Protein AF-A0A554L6B7-F1 (afdb_monomer)

Foldseek 3Di:
DVVVQPPDFDDAQAKTWGWDDDVQGIFIKIKHFDFPPCQWPHDLVSLLCVLQVVDDTDTHAIATETQQQQWVAAPWQAPPQCRGPVNVVVVCVVPPVDDDDGHHGDALVRLLVVVQVVVVVCCVVVVDPPQAAHEYENPRHYAQQPHLCLLVNLLSLLQRPRHQEYEHEHLQFPDPNRSLVSLLNSLQSSCVNHVRHAYAYEHAPQALDQVVSCVRGVHDGHDHLLVVQVSLVSSCVRRVDAHEYEHEFFCPTHYDLVSCVVRHDLSRYAYEYEWAAEPVTHTHDSVVVSVVSVVCVVVVHIYGYDYAQFSPDPSRDHDHPCNVVVVVPDD

pLDDT: mean 77.39, std 20.54, range [26.48, 98.56]

Mean predicted aligned error: 9.06 Å

Secondary structure (DSSP, 8-state):
-GGGTTT--EEETTEEEEEEEETTEEEEEEEEEEE-GGGBS--HHHHHHHHTTSSPPPEEEEEEEEE-BTTSSBSS--TT-TTBHHHHHHHHHHHT------PPPPPHHHHHHHHHHHHHHHHHTTSS-TT--EEEEE-SBS-GGG-TTHHHHHHHHTTSTTEEEEEEEE--B--TT-HHHHHHHHHHHHHHH-TT-EEEEEEE---SSHHHHHHHHT-S-B--HHHHHHHHHHHHHHHS-PEEEEEEE-TT----HHHHHHH--TTTEEEEEEE---SSSPPPPHHHHHHHHHHHHHTT--EEE-PPPB-SSTT--B--TTHHHHTT---

Structure (mmCIF, N/CA/C/O backbone):
data_AF-A0A554L6B7-F1
#
_entry.id   AF-A0A554L6B7-F1
#
loop_
_atom_site.group_PDB
_atom_site.id
_atom_site.type_symbol
_atom_site.label_atom_id
_atom_site.label_alt_id
_atom_site.label_comp_id
_atom_site.label_asym_id
_atom_site.label_entity_id
_atom_site.label_seq_id
_atom_site.pdbx_PDB_ins_code
_atom_site.Cartn_x
_atom_site.Cartn_y
_atom_site.Cartn_z
_atom_site.occupancy
_atom_site.B_iso_or_equiv
_atom_site.auth_seq_id
_atom_site.auth_comp_id
_atom_site.auth_asym_id
_atom_site.auth_atom_id
_atom_site.pdbx_PDB_model_num
ATOM 1 N N . MET A 1 1 ? -6.308 31.408 19.347 1.00 31.95 1 MET A N 1
ATOM 2 C CA . MET A 1 1 ? -5.772 30.044 19.177 1.00 31.95 1 MET A CA 1
ATOM 3 C C . MET A 1 1 ? -6.618 29.171 18.252 1.00 31.95 1 MET A C 1
ATOM 5 O O . MET A 1 1 ? -6.003 28.508 17.443 1.00 31.95 1 MET A O 1
ATOM 9 N N . LEU A 1 2 ? -7.965 29.209 18.257 1.00 26.48 2 LEU A N 1
ATOM 10 C CA . LEU A 1 2 ? -8.758 28.523 17.207 1.00 26.48 2 LEU A CA 1
ATOM 11 C C . LEU A 1 2 ? -8.676 29.192 15.814 1.00 26.48 2 LEU A C 1
ATOM 13 O O . LEU A 1 2 ? -8.584 28.500 14.813 1.00 26.48 2 LEU A O 1
ATOM 17 N N . LYS A 1 3 ? -8.595 30.528 15.744 1.00 28.97 3 LYS A N 1
ATOM 18 C CA . LYS A 1 3 ? -8.559 31.282 14.469 1.00 28.97 3 LYS A CA 1
ATOM 19 C C . LYS A 1 3 ? -7.276 31.156 13.631 1.00 28.97 3 LYS A C 1
ATOM 21 O O . LYS A 1 3 ? -7.251 31.613 12.498 1.00 28.97 3 LYS A O 1
ATOM 26 N N . GLU A 1 4 ? -6.203 30.579 14.172 1.00 31.88 4 GLU A N 1
ATOM 27 C CA . GLU A 1 4 ? -4.956 30.352 13.414 1.00 31.88 4 GLU A CA 1
ATOM 28 C C . GLU A 1 4 ? -4.891 28.945 12.797 1.00 31.88 4 GLU A C 1
ATOM 30 O O . GLU A 1 4 ? -4.085 28.720 11.901 1.00 31.88 4 GLU A O 1
ATOM 35 N N . ALA A 1 5 ? -5.772 28.024 13.211 1.00 33.31 5 ALA A N 1
ATOM 36 C CA . ALA A 1 5 ? -5.908 26.695 12.609 1.00 33.31 5 ALA A CA 1
ATOM 37 C C . ALA A 1 5 ? -6.879 26.673 11.408 1.00 33.31 5 ALA A C 1
ATOM 39 O O . ALA A 1 5 ? -6.827 25.757 10.597 1.00 33.31 5 ALA A O 1
ATOM 40 N N . GLU A 1 6 ? -7.728 27.696 11.255 1.00 33.12 6 GLU A N 1
ATOM 41 C CA . GLU A 1 6 ? -8.761 27.767 10.205 1.00 33.12 6 GLU A CA 1
ATOM 42 C C . GLU A 1 6 ? -8.213 28.046 8.785 1.00 33.12 6 GLU A C 1
ATOM 44 O O . GLU A 1 6 ? -8.934 27.865 7.811 1.00 33.12 6 GLU A O 1
ATOM 49 N N . ASN A 1 7 ? -6.949 28.458 8.620 1.00 34.84 7 ASN A N 1
ATOM 50 C CA . ASN A 1 7 ? -6.484 29.105 7.378 1.00 34.84 7 ASN A CA 1
ATOM 51 C C . ASN A 1 7 ? -5.593 28.274 6.434 1.00 34.84 7 ASN A C 1
ATOM 53 O O . ASN A 1 7 ? -4.907 28.851 5.591 1.00 34.84 7 ASN A O 1
ATOM 57 N N . LEU A 1 8 ? -5.597 26.941 6.498 1.00 39.56 8 LEU A N 1
ATOM 58 C CA . LEU A 1 8 ? -4.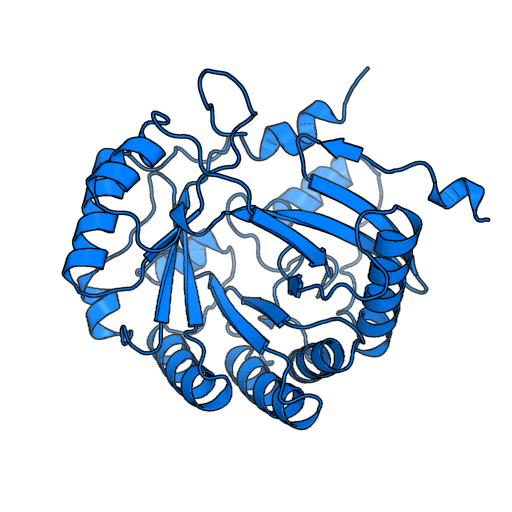876 26.134 5.497 1.00 39.56 8 LEU A CA 1
ATOM 59 C C . LEU A 1 8 ? -5.645 24.885 5.055 1.00 39.56 8 LEU A C 1
ATOM 61 O O . LEU A 1 8 ? -5.096 23.794 4.970 1.00 39.56 8 LEU A O 1
ATOM 65 N N . VAL A 1 9 ? -6.924 25.065 4.726 1.00 39.94 9 VAL A N 1
ATOM 66 C CA . VAL A 1 9 ? -7.673 24.099 3.913 1.00 39.94 9 VAL A CA 1
ATOM 67 C C . VAL A 1 9 ? -7.360 24.392 2.447 1.00 39.94 9 VAL A C 1
ATOM 69 O O . VAL A 1 9 ? -7.803 25.403 1.900 1.00 39.94 9 VAL A O 1
ATOM 72 N N . ARG A 1 10 ? -6.572 23.534 1.795 1.00 44.38 10 ARG A N 1
ATOM 73 C CA . ARG A 1 10 ? -6.397 23.577 0.337 1.00 44.38 10 ARG A CA 1
ATOM 74 C C . ARG A 1 10 ? -7.348 22.559 -0.278 1.00 44.38 10 ARG A C 1
ATOM 76 O O . ARG A 1 10 ? -7.116 21.362 -0.194 1.00 44.38 10 ARG A O 1
ATOM 83 N N . GLN A 1 11 ? -8.438 23.039 -0.871 1.00 39.59 11 GLN A N 1
ATOM 84 C CA . GLN A 1 11 ? -9.310 22.205 -1.697 1.00 39.59 11 GLN A CA 1
ATOM 85 C C . GLN A 1 11 ? -8.669 22.064 -3.080 1.00 39.59 11 GLN A C 1
ATOM 87 O O . GLN A 1 11 ? -8.762 22.975 -3.901 1.00 39.59 11 GLN A O 1
ATOM 92 N N . THR A 1 12 ? -8.010 20.941 -3.355 1.00 40.97 12 THR A N 1
ATOM 93 C CA . THR A 1 12 ? -7.553 20.610 -4.713 1.00 40.97 12 THR A CA 1
ATOM 94 C C . THR A 1 12 ? -8.383 19.451 -5.244 1.00 40.97 12 THR A C 1
ATOM 96 O O . THR A 1 12 ? -8.279 18.340 -4.750 1.00 40.97 12 THR A O 1
ATOM 99 N N . ASN A 1 13 ? -9.256 19.725 -6.221 1.00 41.94 13 ASN A N 1
ATOM 100 C CA . ASN A 1 13 ? -9.992 18.758 -7.057 1.00 41.94 13 ASN A CA 1
ATOM 101 C C . ASN A 1 13 ? -10.456 17.433 -6.395 1.00 41.94 13 ASN A C 1
ATOM 103 O O . ASN A 1 13 ? -10.463 16.359 -7.013 1.00 41.94 13 ASN A O 1
ATOM 107 N N . GLY A 1 14 ? -10.976 17.543 -5.171 1.00 48.53 14 GLY A N 1
ATOM 108 C CA . GLY A 1 14 ? -11.720 16.496 -4.472 1.00 48.53 14 GLY A CA 1
ATOM 109 C C . GLY A 1 14 ? -10.976 15.737 -3.381 1.00 48.53 14 GLY A C 1
ATOM 110 O O . GLY A 1 14 ? -11.577 14.812 -2.844 1.00 48.53 14 GLY A O 1
ATOM 111 N N . ASP A 1 15 ? -9.766 16.171 -3.029 1.00 53.06 15 ASP A N 1
ATOM 112 C CA . ASP A 1 15 ? -9.059 15.725 -1.831 1.00 53.06 15 ASP A CA 1
ATOM 113 C C . ASP A 1 15 ? -8.901 16.931 -0.884 1.00 53.06 15 ASP A C 1
ATOM 115 O O . ASP A 1 15 ? -8.540 18.035 -1.313 1.00 53.06 15 ASP A O 1
ATOM 119 N N . MET A 1 16 ? -9.275 16.771 0.391 1.00 48.56 16 MET A N 1
ATOM 120 C CA . MET A 1 16 ? -9.111 17.823 1.406 1.00 48.56 16 MET A CA 1
ATOM 121 C C . MET A 1 16 ? -7.876 17.538 2.243 1.00 48.56 16 MET A C 1
ATOM 123 O O . MET A 1 16 ? -7.896 16.628 3.070 1.00 48.56 16 MET A O 1
ATOM 127 N N . GLU A 1 17 ? -6.837 18.3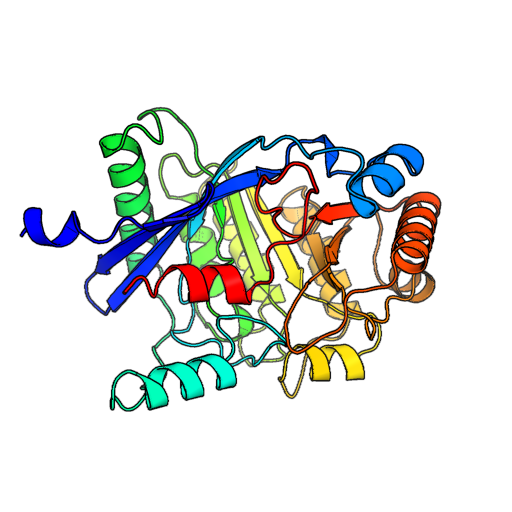51 2.071 1.00 50.94 17 GLU A N 1
ATOM 128 C CA . GLU A 1 17 ? -5.647 18.325 2.917 1.00 50.94 17 GLU A CA 1
ATOM 129 C C . GLU A 1 17 ? -5.820 19.266 4.121 1.00 50.94 17 GLU A C 1
ATOM 131 O O . GLU A 1 17 ? -6.171 20.440 3.971 1.00 50.94 17 GLU A O 1
ATOM 136 N N . MET A 1 18 ? -5.553 18.754 5.322 1.00 55.19 18 MET A N 1
ATOM 137 C CA . MET A 1 18 ? -5.582 19.493 6.582 1.00 55.19 18 MET A CA 1
ATOM 138 C C . MET A 1 18 ? -4.288 19.269 7.364 1.00 55.19 18 MET A C 1
ATOM 140 O O . MET A 1 18 ? -3.902 18.136 7.655 1.00 55.19 18 MET A O 1
ATOM 144 N N . LEU A 1 19 ? -3.631 20.361 7.756 1.00 52.78 19 LEU A N 1
ATOM 145 C CA . LEU A 1 19 ? -2.458 20.328 8.628 1.00 52.78 19 LEU A CA 1
ATOM 146 C C . LEU A 1 19 ? -2.873 20.588 10.077 1.00 52.78 19 LEU A C 1
ATOM 148 O O . LEU A 1 19 ? -3.452 21.631 10.371 1.00 52.78 19 LEU A O 1
ATOM 152 N N . PHE A 1 20 ? -2.527 19.687 10.996 1.00 59.09 20 PHE A N 1
ATOM 153 C CA . PHE A 1 20 ? -2.837 19.846 12.419 1.00 59.09 20 PHE A CA 1
ATOM 154 C C . PHE A 1 20 ? -1.558 19.919 13.271 1.00 59.09 20 PHE A C 1
ATOM 156 O O . PHE A 1 20 ? -0.668 19.065 13.151 1.00 59.09 20 PHE A O 1
ATOM 163 N N . PRO A 1 21 ? -1.429 20.943 14.135 1.00 51.41 21 PRO A N 1
ATOM 164 C CA . PRO A 1 21 ? -0.319 21.056 15.069 1.00 51.41 21 PRO A CA 1
ATOM 165 C C . PRO A 1 21 ? -0.567 20.182 16.307 1.00 51.41 21 PRO A C 1
ATOM 167 O O . PRO A 1 21 ? -1.574 20.333 16.994 1.00 51.41 21 PRO A O 1
ATOM 170 N N . LEU A 1 22 ? 0.380 19.301 16.635 1.00 57.50 22 LEU A N 1
ATOM 171 C CA . LEU A 1 22 ? 0.407 18.531 17.883 1.00 57.50 22 LEU A CA 1
ATOM 172 C C . LEU A 1 22 ? 1.716 18.777 18.639 1.00 57.50 22 LEU A C 1
ATOM 174 O O . LEU A 1 22 ? 2.698 19.294 18.099 1.00 57.50 22 LEU A O 1
ATOM 178 N N . ASN A 1 23 ? 1.762 18.354 19.905 1.00 52.47 23 ASN A N 1
ATOM 179 C CA . ASN A 1 23 ? 3.008 18.331 20.667 1.00 52.47 23 ASN A CA 1
ATOM 180 C C . ASN A 1 23 ? 4.047 17.467 19.934 1.00 52.47 23 ASN A C 1
ATOM 182 O O . ASN A 1 23 ? 3.914 16.249 19.876 1.00 52.47 23 ASN A O 1
ATOM 186 N N . GLY A 1 24 ? 5.088 18.103 19.391 1.00 55.75 24 GLY A N 1
ATOM 187 C CA . GLY A 1 24 ? 6.174 17.423 18.681 1.00 55.75 24 GLY A CA 1
ATOM 188 C C . GLY A 1 24 ? 6.169 17.561 17.156 1.00 55.75 24 GLY A C 1
ATOM 189 O O . GLY A 1 24 ? 7.143 17.123 16.547 1.00 55.75 24 GLY A O 1
ATOM 190 N N . GLY A 1 25 ? 5.163 18.194 16.538 1.00 57.50 25 GLY A N 1
ATOM 191 C CA . GLY A 1 25 ? 5.181 18.478 15.098 1.00 57.50 25 GLY A CA 1
ATOM 192 C C . GLY A 1 25 ? 3.831 18.866 14.494 1.00 57.50 25 GLY A C 1
ATOM 193 O O . GLY A 1 25 ? 2.799 18.835 15.159 1.00 57.50 25 GLY A O 1
ATOM 194 N N . THR A 1 26 ? 3.857 19.215 13.209 1.00 54.28 26 THR A N 1
ATOM 195 C CA . THR A 1 26 ? 2.661 19.376 12.372 1.00 54.28 26 THR A CA 1
ATOM 196 C C . THR A 1 26 ? 2.520 18.143 11.498 1.00 54.28 26 THR A C 1
ATOM 198 O O . THR A 1 26 ? 3.511 17.656 10.955 1.00 54.28 26 THR A O 1
ATOM 201 N N . PHE A 1 27 ? 1.299 17.652 11.356 1.00 57.19 27 PHE A N 1
ATOM 202 C CA . PHE A 1 27 ? 0.997 16.433 10.619 1.00 57.19 27 PHE A CA 1
ATOM 203 C C . PHE A 1 27 ? -0.100 16.706 9.587 1.00 57.19 27 PHE A C 1
ATOM 205 O O . PHE A 1 27 ? -0.895 17.628 9.762 1.00 57.19 27 PHE A O 1
ATOM 212 N N . GLN A 1 28 ? -0.128 15.900 8.527 1.00 55.66 28 GLN A N 1
ATOM 213 C CA . GLN A 1 28 ? -1.059 16.034 7.411 1.00 55.66 28 GLN A CA 1
ATOM 214 C C . GLN A 1 28 ? -2.138 14.950 7.491 1.00 55.66 28 GLN A C 1
ATOM 216 O O . GLN A 1 28 ? -1.835 13.756 7.558 1.00 55.66 28 GLN A O 1
ATOM 221 N N . ALA A 1 29 ? -3.399 15.367 7.484 1.00 60.56 29 ALA A N 1
ATOM 222 C CA . ALA A 1 29 ? -4.554 14.513 7.249 1.00 60.56 29 ALA A CA 1
ATOM 223 C C . ALA A 1 29 ? -5.102 14.840 5.864 1.00 60.56 29 ALA A C 1
ATOM 225 O O . ALA A 1 29 ? -5.126 16.001 5.463 1.00 60.56 29 ALA A O 1
ATOM 226 N N . GLU A 1 30 ? -5.532 13.819 5.141 1.00 62.19 30 GLU A N 1
ATOM 227 C CA . GLU A 1 30 ? -6.106 13.966 3.815 1.00 62.19 30 GLU A CA 1
ATOM 228 C C . GLU A 1 30 ? -7.399 13.162 3.746 1.00 62.19 30 GLU A C 1
ATOM 230 O O . GLU A 1 30 ? -7.458 12.007 4.162 1.00 62.19 30 GLU A O 1
ATOM 235 N N . TRP A 1 31 ? -8.461 13.771 3.240 1.00 65.44 31 TRP A N 1
ATOM 236 C CA . TRP A 1 31 ? -9.684 13.049 2.919 1.00 65.44 31 TRP A CA 1
ATOM 237 C C . TRP A 1 31 ? -9.700 12.799 1.428 1.00 65.44 31 TRP A C 1
ATOM 239 O O . TRP A 1 31 ? -9.845 13.749 0.664 1.00 65.44 31 TRP A O 1
ATOM 249 N N . GLU A 1 32 ? -9.586 11.535 1.034 1.00 63.19 32 GLU A N 1
ATOM 250 C CA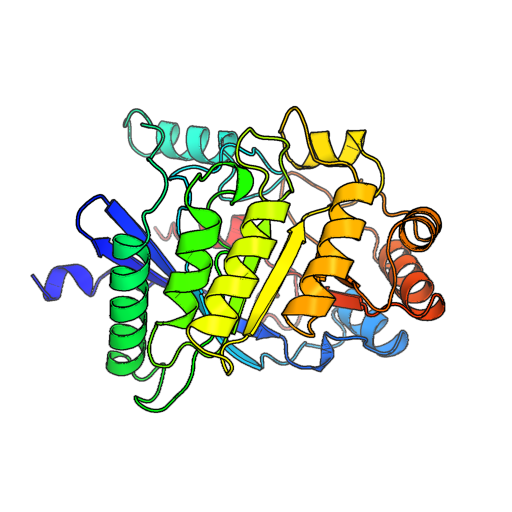 . GLU A 1 32 ? -9.680 11.139 -0.367 1.00 63.19 32 GLU A CA 1
ATOM 251 C C . GLU A 1 32 ? -10.988 10.393 -0.614 1.00 63.19 32 GLU A C 1
ATOM 253 O O . GLU A 1 32 ? -11.449 9.593 0.210 1.00 63.19 32 GLU A O 1
ATOM 258 N N . HIS A 1 33 ? -11.568 10.585 -1.794 1.00 65.62 33 HIS A N 1
ATOM 259 C CA . HIS A 1 33 ? -12.576 9.650 -2.270 1.00 65.62 33 HIS A CA 1
ATOM 260 C C . HIS A 1 33 ? -11.921 8.333 -2.667 1.00 65.62 33 HIS A C 1
ATOM 262 O O . HIS A 1 33 ? -10.999 8.283 -3.482 1.00 65.62 33 HIS A O 1
ATOM 268 N N . SER A 1 34 ? -12.465 7.229 -2.169 1.00 67.88 34 SER A N 1
ATOM 269 C CA . SER A 1 34 ? -12.097 5.927 -2.707 1.00 67.88 34 SER A CA 1
ATOM 270 C C . SER A 1 34 ? -12.589 5.762 -4.144 1.00 67.88 34 SER A C 1
ATOM 272 O O . SER A 1 34 ? -13.569 6.370 -4.566 1.00 67.88 34 SER A O 1
ATOM 274 N N . TYR A 1 35 ? -11.921 4.918 -4.922 1.00 72.44 35 TYR A N 1
ATOM 275 C CA . TYR A 1 35 ? -12.474 4.471 -6.196 1.00 72.44 35 TYR A CA 1
ATOM 276 C C . TYR A 1 35 ? -13.587 3.447 -5.924 1.00 72.44 35 TYR A C 1
ATOM 278 O O . TYR A 1 35 ? -13.403 2.552 -5.097 1.00 72.44 35 TYR A O 1
ATOM 286 N N . GLY A 1 36 ? -14.735 3.587 -6.592 1.00 73.50 36 GLY A N 1
ATOM 287 C CA . GLY A 1 36 ? -15.864 2.661 -6.463 1.00 73.50 36 GLY A CA 1
ATOM 288 C C . GLY A 1 36 ? -15.547 1.252 -6.980 1.00 73.50 36 GLY A C 1
ATOM 289 O O . GLY A 1 36 ? -14.477 1.002 -7.527 1.00 73.50 36 GLY A O 1
ATOM 290 N N . ASN A 1 37 ? -16.493 0.316 -6.852 1.00 79.25 37 ASN A N 1
ATOM 291 C CA . ASN A 1 37 ? -16.279 -1.107 -7.178 1.00 79.25 37 ASN A CA 1
ATOM 292 C C . ASN A 1 37 ? -15.799 -1.378 -8.616 1.00 79.25 37 ASN A C 1
ATOM 294 O O . ASN A 1 37 ? -15.189 -2.415 -8.863 1.00 79.25 37 ASN A O 1
ATOM 298 N N . ASP A 1 38 ? -16.014 -0.438 -9.537 1.00 81.12 38 ASP A N 1
ATOM 299 C CA . ASP A 1 38 ? -15.622 -0.537 -10.944 1.00 81.12 38 ASP A CA 1
ATOM 300 C C . ASP A 1 38 ? -14.101 -0.718 -11.149 1.00 81.12 38 ASP A C 1
ATOM 302 O O . ASP A 1 38 ? -13.673 -1.174 -12.208 1.00 81.12 38 ASP A O 1
ATOM 306 N N . VAL A 1 39 ? -13.267 -0.399 -10.148 1.00 83.50 39 VAL A N 1
ATOM 307 C CA . VAL A 1 39 ? -11.808 -0.605 -10.231 1.00 83.50 39 VAL A CA 1
ATOM 308 C C . VAL A 1 39 ? -11.337 -2.008 -9.874 1.00 83.50 39 VAL A C 1
ATOM 310 O O . VAL A 1 39 ? -10.192 -2.371 -10.161 1.00 83.50 39 VAL A O 1
ATOM 313 N N . PHE A 1 40 ? -12.182 -2.793 -9.213 1.00 88.94 40 PHE A N 1
ATOM 314 C CA . PHE A 1 40 ? -11.839 -4.133 -8.768 1.00 88.94 40 PHE A CA 1
ATOM 315 C C . PHE A 1 40 ? -12.259 -5.144 -9.831 1.00 88.94 40 PHE A C 1
ATOM 317 O O . PHE A 1 40 ? -13.446 -5.312 -10.092 1.00 88.94 40 PHE A O 1
ATOM 324 N N . ASN A 1 41 ? -11.294 -5.849 -10.425 1.00 89.62 41 ASN A N 1
ATOM 325 C CA . ASN A 1 41 ? -11.539 -6.862 -11.452 1.00 89.62 41 ASN A CA 1
ATOM 326 C C . ASN A 1 41 ? -12.491 -6.422 -12.595 1.00 89.62 41 ASN A C 1
ATOM 328 O O . ASN A 1 41 ? -13.374 -7.210 -12.959 1.00 89.62 41 ASN A O 1
ATOM 332 N N . PRO A 1 42 ? -12.347 -5.223 -13.201 1.00 87.75 42 PRO A N 1
ATOM 333 C CA . PRO A 1 42 ? -13.156 -4.865 -14.366 1.00 87.75 42 PRO A CA 1
ATOM 334 C C . PRO A 1 42 ? -13.034 -5.909 -15.490 1.00 87.75 42 PRO A C 1
ATOM 336 O O . PRO A 1 42 ? -12.017 -6.601 -15.617 1.00 87.75 42 PRO A O 1
ATOM 339 N N . SER A 1 43 ? -14.054 -6.034 -16.343 1.00 89.44 43 SER A N 1
ATOM 340 C CA . SER A 1 43 ? -13.908 -6.868 -17.544 1.00 89.44 43 SER A CA 1
ATOM 341 C C . SER A 1 43 ? -12.778 -6.315 -18.431 1.00 89.44 43 SER A C 1
ATOM 343 O O . SER A 1 43 ? -12.492 -5.116 -18.358 1.00 89.44 43 SER A O 1
ATOM 345 N N . PRO A 1 44 ? -12.109 -7.139 -19.257 1.00 88.44 44 PRO A N 1
ATOM 346 C CA . PRO A 1 44 ? -11.062 -6.655 -20.160 1.00 88.44 44 PRO A CA 1
ATOM 347 C C . PRO A 1 44 ? -11.515 -5.490 -21.053 1.00 88.44 44 PRO A C 1
ATOM 349 O O . PRO A 1 44 ? -10.740 -4.567 -21.301 1.00 88.44 44 PRO A O 1
ATOM 352 N N . GLU A 1 45 ? -12.777 -5.497 -21.484 1.00 88.38 45 GLU A N 1
ATOM 353 C CA . GLU A 1 45 ? -13.389 -4.427 -22.273 1.00 88.38 45 GLU A CA 1
ATOM 354 C C . GLU A 1 45 ? -13.490 -3.133 -21.457 1.00 88.38 45 GLU A C 1
ATOM 356 O O . GLU A 1 45 ? -12.941 -2.111 -21.867 1.00 88.38 45 GLU A O 1
ATOM 361 N N . HIS A 1 46 ? -14.090 -3.185 -20.260 1.00 87.81 46 HIS A N 1
ATOM 362 C CA . HIS A 1 46 ? -14.191 -2.019 -19.376 1.00 87.81 46 HIS A CA 1
ATOM 363 C C . HIS A 1 46 ? -12.815 -1.497 -18.941 1.00 87.81 46 HIS A C 1
ATOM 365 O O . HIS A 1 46 ? -12.597 -0.289 -18.873 1.00 87.81 46 HIS A O 1
ATOM 371 N N . PHE A 1 47 ? -11.861 -2.392 -18.682 1.00 88.25 47 PHE A N 1
ATOM 372 C CA . PHE A 1 47 ? -10.485 -2.019 -18.370 1.00 88.25 47 PHE A CA 1
ATOM 373 C C . PHE A 1 47 ? -9.825 -1.272 -19.533 1.00 88.25 47 PHE A C 1
ATOM 375 O O . PHE A 1 47 ? -9.189 -0.241 -19.319 1.00 88.25 47 PHE A O 1
ATOM 382 N N . SER A 1 48 ? -10.002 -1.760 -20.765 1.00 88.00 48 SER A N 1
ATOM 383 C CA . SER A 1 48 ? -9.512 -1.078 -21.965 1.00 88.00 48 SER A CA 1
ATOM 384 C C . SER A 1 48 ? -10.102 0.326 -22.087 1.00 88.00 48 SER A C 1
ATOM 386 O O . SER A 1 48 ? -9.377 1.275 -22.389 1.00 88.00 48 SER A O 1
ATOM 388 N N . ASP A 1 49 ? -11.390 0.488 -21.784 1.00 86.38 49 ASP A N 1
ATOM 389 C CA . ASP A 1 49 ? -12.036 1.797 -21.799 1.00 86.38 49 ASP A CA 1
ATOM 390 C C . ASP A 1 49 ? -11.499 2.737 -20.710 1.00 86.38 49 ASP A C 1
ATOM 392 O O . ASP A 1 49 ? -11.319 3.924 -20.987 1.00 86.38 49 ASP A O 1
ATOM 396 N N . PHE A 1 50 ? -11.171 2.237 -19.512 1.00 82.31 50 PHE A N 1
ATOM 397 C CA . PHE A 1 50 ? -10.505 3.045 -18.481 1.00 82.31 50 PHE A CA 1
ATOM 398 C C . PHE A 1 50 ? -9.114 3.500 -18.913 1.00 82.31 50 PHE A C 1
ATOM 400 O O . PHE A 1 50 ? -8.794 4.683 -18.805 1.00 82.31 50 PHE A O 1
ATOM 407 N N . VAL A 1 51 ? -8.300 2.581 -19.436 1.00 83.88 51 VAL A N 1
ATOM 408 C CA . VAL A 1 51 ? -6.924 2.873 -19.862 1.00 83.88 51 VAL A CA 1
ATOM 409 C C . VAL A 1 51 ? -6.891 3.913 -20.986 1.00 83.88 51 VAL A C 1
ATOM 411 O O . VAL A 1 51 ? -5.995 4.754 -21.017 1.00 83.88 51 VAL A O 1
ATOM 414 N N . HIS A 1 52 ? -7.879 3.897 -21.882 1.00 84.38 52 HIS A N 1
ATOM 415 C CA . HIS A 1 52 ? -8.001 4.871 -22.969 1.00 84.38 52 HIS A CA 1
ATOM 416 C C . HIS A 1 52 ? -8.810 6.126 -22.599 1.00 84.38 52 HIS A C 1
ATOM 418 O O . HIS A 1 52 ? -9.100 6.930 -23.483 1.00 84.38 52 HIS A O 1
ATOM 424 N N . GLY A 1 53 ? -9.215 6.292 -21.334 1.00 76.75 53 GLY A N 1
ATOM 425 C CA . GLY A 1 53 ? -9.981 7.456 -20.875 1.00 76.75 53 GLY A CA 1
ATOM 426 C C . GLY A 1 53 ? -11.395 7.565 -21.459 1.00 76.75 53 GLY A C 1
ATOM 427 O O . GLY A 1 53 ? -11.995 8.634 -21.421 1.00 76.75 53 GLY A O 1
ATOM 428 N N . ARG A 1 54 ? -11.947 6.475 -22.006 1.00 81.69 54 ARG A N 1
ATOM 429 C CA . ARG A 1 54 ? -13.291 6.443 -22.614 1.00 81.69 54 ARG A CA 1
ATOM 430 C C . ARG A 1 54 ? -14.407 6.337 -21.579 1.00 81.69 54 ARG A C 1
ATOM 432 O O . ARG A 1 54 ? -15.540 6.710 -21.868 1.00 81.69 54 ARG A O 1
ATOM 439 N N . THR A 1 55 ? -14.081 5.851 -20.383 1.00 78.88 55 THR A N 1
ATOM 440 C CA . THR A 1 55 ? -15.010 5.739 -19.256 1.00 78.88 55 THR A CA 1
ATOM 441 C C . THR A 1 55 ? -14.407 6.390 -18.017 1.00 78.88 55 THR A C 1
ATOM 443 O O . THR A 1 55 ? -13.221 6.229 -17.733 1.00 78.88 55 THR A O 1
ATOM 446 N N . ARG A 1 56 ? -15.234 7.119 -17.260 1.00 74.88 56 ARG A N 1
ATOM 447 C CA . ARG A 1 56 ? -14.851 7.695 -15.965 1.00 74.88 56 ARG A CA 1
ATOM 448 C C . ARG A 1 56 ? -15.108 6.699 -14.842 1.00 74.88 56 ARG A C 1
ATOM 450 O O . ARG A 1 56 ? -16.159 6.063 -14.806 1.00 74.88 56 ARG A O 1
ATOM 457 N N . ILE A 1 57 ? -14.176 6.617 -13.899 1.00 72.81 57 ILE A N 1
ATOM 458 C CA . ILE A 1 57 ? -14.352 5.818 -12.685 1.00 72.81 57 ILE A CA 1
ATOM 459 C C . ILE A 1 57 ? -15.191 6.612 -11.692 1.00 72.81 57 ILE A C 1
ATOM 461 O O . ILE A 1 57 ? -14.903 7.775 -11.398 1.00 72.81 57 ILE A O 1
ATOM 465 N N . LYS A 1 58 ? -16.241 5.978 -11.168 1.00 75.38 58 LYS A N 1
ATOM 466 C CA . LYS A 1 58 ? -17.056 6.573 -10.112 1.00 75.38 58 LYS A CA 1
ATOM 467 C C . LYS A 1 58 ? -16.247 6.628 -8.821 1.00 75.38 58 LYS A C 1
ATOM 469 O O . LYS A 1 58 ? -15.690 5.621 -8.381 1.00 75.38 58 LYS A O 1
ATOM 474 N N . ARG A 1 59 ? -16.204 7.810 -8.212 1.00 71.00 59 ARG A N 1
ATOM 475 C CA . ARG A 1 59 ? -15.730 7.985 -6.839 1.00 71.00 59 ARG A CA 1
ATOM 476 C C . ARG A 1 59 ? -16.755 7.359 -5.884 1.00 71.00 59 ARG A C 1
ATOM 478 O O . ARG A 1 59 ? -17.958 7.482 -6.104 1.00 71.00 59 ARG A O 1
ATOM 485 N N . GLY A 1 60 ? -16.259 6.622 -4.900 1.00 69.31 60 GLY A N 1
ATOM 486 C CA . GLY A 1 60 ? -17.013 6.017 -3.811 1.00 69.31 60 GLY A CA 1
ATOM 487 C C . GLY A 1 60 ? -16.951 6.869 -2.543 1.00 69.31 60 GLY A C 1
ATOM 488 O O . GLY A 1 60 ? -16.779 8.089 -2.600 1.00 69.31 60 GLY A O 1
ATOM 489 N N . GLU A 1 61 ? -17.083 6.199 -1.402 1.00 70.19 61 GLU A N 1
ATOM 490 C CA . GLU A 1 61 ? -17.079 6.802 -0.065 1.00 70.19 61 GLU A CA 1
ATOM 491 C C . GLU A 1 61 ? -15.757 7.515 0.252 1.00 70.19 61 GLU A C 1
ATOM 493 O O . GLU A 1 61 ? -14.695 7.165 -0.290 1.00 70.19 61 GLU A O 1
ATOM 498 N N . HIS A 1 62 ? -15.838 8.499 1.150 1.00 66.19 62 HIS A N 1
ATOM 499 C CA . HIS A 1 62 ? -14.679 9.184 1.708 1.00 66.19 62 HIS A CA 1
ATOM 500 C C . HIS A 1 62 ? -13.863 8.232 2.581 1.00 66.19 62 HIS A C 1
ATOM 502 O O . HIS A 1 62 ? -14.397 7.426 3.340 1.00 66.19 62 HIS A O 1
ATOM 508 N N . LYS A 1 63 ? -12.540 8.335 2.486 1.00 66.06 63 LYS A N 1
ATOM 509 C CA . LYS A 1 63 ? -11.608 7.649 3.375 1.00 66.06 63 LYS A CA 1
ATOM 510 C C . LYS A 1 63 ? -10.727 8.678 4.048 1.00 66.06 63 LYS A C 1
ATOM 512 O O . LYS A 1 63 ? -10.150 9.532 3.376 1.00 66.06 63 LYS A O 1
ATOM 517 N N . LEU A 1 64 ? -10.590 8.552 5.366 1.00 66.00 64 LEU A N 1
ATOM 518 C CA . LEU A 1 64 ? -9.592 9.307 6.101 1.00 66.00 64 LEU A CA 1
ATOM 519 C C . LEU A 1 64 ? -8.219 8.710 5.790 1.00 66.00 64 LEU A C 1
ATOM 521 O O . LEU A 1 64 ? -7.798 7.688 6.341 1.00 66.00 64 LEU A O 1
ATOM 525 N N . LEU A 1 65 ? -7.484 9.348 4.897 1.00 61.47 65 LEU A N 1
ATOM 526 C CA . LEU A 1 65 ? -6.074 9.067 4.763 1.00 61.47 65 LEU A CA 1
ATOM 527 C C . LEU A 1 65 ? -5.317 9.885 5.781 1.00 61.47 65 LEU A C 1
ATOM 529 O O . LEU A 1 65 ? -5.490 11.087 5.959 1.00 61.47 65 LEU A O 1
ATOM 533 N N . PHE A 1 66 ? -4.453 9.191 6.492 1.00 55.22 66 PHE A N 1
ATOM 534 C CA . PHE A 1 66 ? -3.640 9.840 7.475 1.00 55.22 66 PHE A CA 1
ATOM 535 C C . PHE A 1 66 ? -2.202 9.755 6.997 1.00 55.22 66 PHE A C 1
ATOM 537 O O . PHE A 1 66 ? -1.568 8.693 6.980 1.00 55.22 66 PHE A O 1
ATOM 544 N N . GLY A 1 67 ? -1.672 10.912 6.619 1.00 50.50 67 GLY A N 1
ATOM 545 C CA . GLY A 1 67 ? -0.262 11.092 6.359 1.00 50.50 67 GLY A CA 1
ATOM 546 C C . GLY A 1 67 ? 0.484 11.111 7.663 1.00 50.50 67 GLY A C 1
ATOM 547 O O . GLY A 1 67 ? 0.993 12.138 8.104 1.00 50.50 67 GLY A O 1
ATOM 548 N N . VAL A 1 68 ? 0.560 9.942 8.298 1.00 48.97 68 VAL A N 1
ATOM 549 C CA . VAL A 1 68 ? 1.475 9.781 9.405 1.00 48.97 68 VAL A CA 1
ATOM 550 C C . VAL A 1 68 ? 2.830 9.860 8.755 1.00 48.97 68 VAL A C 1
ATOM 552 O O . VAL A 1 68 ? 3.173 8.953 8.010 1.00 48.97 68 VAL A O 1
ATOM 555 N N . THR A 1 69 ? 3.599 10.908 9.026 1.00 56.44 69 THR A N 1
ATOM 556 C CA . THR A 1 69 ? 5.040 10.857 8.822 1.00 56.44 69 THR A CA 1
ATOM 557 C C . THR A 1 69 ? 5.581 9.820 9.796 1.00 56.44 69 THR A C 1
ATOM 559 O O . THR A 1 69 ? 6.012 10.162 10.897 1.00 56.44 69 THR A O 1
ATOM 562 N N . LEU A 1 70 ? 5.531 8.539 9.417 1.00 55.34 70 LEU A N 1
ATOM 563 C CA . LEU A 1 70 ? 5.936 7.429 10.278 1.00 55.34 70 LEU A CA 1
ATOM 564 C C . LEU A 1 70 ? 7.377 7.590 10.748 1.00 55.34 70 LEU A C 1
ATOM 566 O O . LEU A 1 70 ? 7.701 7.058 11.799 1.00 55.34 70 LEU A O 1
ATOM 570 N N . ASN A 1 71 ? 8.193 8.334 9.986 1.00 53.44 71 ASN A N 1
ATOM 571 C CA . ASN A 1 71 ? 9.598 8.639 10.257 1.00 53.44 71 ASN A CA 1
ATOM 572 C C . ASN A 1 71 ? 9.977 10.106 9.946 1.00 53.44 71 ASN A C 1
ATOM 574 O O . ASN A 1 71 ? 11.137 10.380 9.650 1.00 53.44 71 ASN A O 1
ATOM 578 N N . GLY A 1 72 ? 9.026 11.049 9.907 1.00 53.38 72 GLY A N 1
ATOM 579 C CA . GLY A 1 72 ? 9.291 12.433 9.468 1.00 53.38 72 GLY A CA 1
ATOM 580 C C . GLY A 1 72 ? 9.563 12.597 7.971 1.00 53.38 72 GLY A C 1
ATOM 581 O O . GLY A 1 72 ? 8.773 13.190 7.249 1.00 53.38 72 GLY A O 1
ATOM 582 N N . VAL A 1 73 ? 10.685 12.041 7.512 1.00 63.22 73 VAL A N 1
ATOM 583 C CA . VAL A 1 73 ? 11.108 11.924 6.111 1.00 63.22 73 VAL A CA 1
ATOM 584 C C . VAL A 1 73 ? 11.247 10.441 5.803 1.00 63.22 73 VAL A C 1
ATOM 586 O O . VAL A 1 73 ? 11.851 9.701 6.581 1.00 63.22 73 VAL A O 1
ATOM 589 N N . CYS A 1 74 ? 10.706 9.985 4.674 1.00 72.62 74 CYS A N 1
ATOM 590 C CA . CYS A 1 74 ? 10.895 8.598 4.272 1.00 72.62 74 CYS A CA 1
ATOM 591 C C . CYS A 1 74 ? 12.382 8.347 3.972 1.00 72.62 74 CYS A C 1
ATOM 593 O O . CYS A 1 74 ? 12.937 9.030 3.111 1.00 72.62 74 CYS A O 1
ATOM 595 N N . PRO A 1 75 ? 13.051 7.385 4.639 1.00 71.94 75 PRO A N 1
ATOM 596 C CA . PRO A 1 75 ? 14.431 7.045 4.297 1.00 71.94 75 PRO A CA 1
ATOM 597 C C . PRO A 1 75 ? 14.553 6.426 2.902 1.00 71.94 75 PRO A C 1
ATOM 599 O O . PRO A 1 75 ? 15.630 6.480 2.311 1.00 71.94 75 PRO A O 1
ATOM 602 N N . ALA A 1 76 ? 13.462 5.846 2.396 1.00 78.69 76 ALA A N 1
ATOM 603 C CA . ALA A 1 76 ? 13.376 5.367 1.031 1.00 78.69 76 ALA A CA 1
ATOM 604 C C . ALA A 1 76 ? 13.222 6.544 0.065 1.00 78.69 76 ALA A C 1
ATOM 606 O O . ALA A 1 76 ? 12.439 7.469 0.296 1.00 78.69 76 ALA A O 1
ATOM 607 N N . ASP A 1 77 ? 13.965 6.485 -1.031 1.00 80.50 77 ASP A N 1
ATOM 608 C CA . ASP A 1 77 ? 13.933 7.478 -2.099 1.00 80.50 77 ASP A CA 1
ATOM 609 C C . ASP A 1 77 ? 13.203 6.886 -3.301 1.00 80.50 77 ASP A C 1
ATOM 611 O O . ASP A 1 77 ? 13.758 6.724 -4.386 1.00 80.50 77 ASP A O 1
ATOM 615 N N . CYS A 1 78 ? 11.960 6.464 -3.056 1.00 84.06 78 CYS A N 1
ATOM 616 C CA . CYS A 1 78 ? 11.162 5.820 -4.081 1.00 84.06 78 CYS A CA 1
ATOM 617 C C . CYS A 1 78 ? 10.977 6.764 -5.273 1.00 84.06 78 CYS A C 1
ATOM 619 O O . CYS A 1 78 ? 10.667 7.945 -5.103 1.00 84.06 78 CYS A O 1
ATOM 621 N N . LEU A 1 79 ? 11.134 6.214 -6.473 1.00 79.06 79 LEU A N 1
ATOM 622 C CA . LEU A 1 79 ? 10.977 6.908 -7.737 1.00 79.06 79 LEU A CA 1
ATOM 623 C C . LEU A 1 79 ? 9.615 7.602 -7.782 1.00 79.06 79 LEU A C 1
ATOM 625 O O . LEU A 1 79 ? 8.583 6.980 -7.534 1.00 79.06 79 LEU A O 1
ATOM 629 N N . ASP A 1 80 ? 9.643 8.901 -8.069 1.00 71.56 80 ASP A N 1
ATOM 630 C CA . ASP A 1 80 ? 8.474 9.779 -8.169 1.00 71.56 80 ASP A CA 1
ATOM 631 C C . ASP A 1 80 ? 7.598 9.837 -6.905 1.00 71.56 80 ASP A C 1
ATOM 633 O O . ASP A 1 80 ? 6.474 10.338 -6.941 1.00 71.56 80 ASP A O 1
ATOM 637 N N . CYS A 1 81 ? 8.116 9.379 -5.759 1.00 76.44 81 CYS A N 1
ATOM 638 C CA . CYS A 1 81 ? 7.439 9.529 -4.483 1.00 76.44 81 CYS A CA 1
ATOM 639 C C . CYS A 1 81 ? 7.587 10.976 -3.989 1.00 76.44 81 CYS A C 1
ATOM 641 O O . CYS A 1 81 ? 8.709 11.417 -3.715 1.00 76.44 81 CYS A O 1
ATOM 643 N N . PRO A 1 82 ? 6.480 11.714 -3.783 1.00 65.50 82 PRO A N 1
ATOM 644 C CA . PRO A 1 82 ? 6.529 13.098 -3.313 1.00 65.50 82 PRO A CA 1
ATOM 645 C C . PRO A 1 82 ? 7.187 13.267 -1.933 1.00 65.50 82 PRO A C 1
ATOM 647 O O . PRO A 1 82 ? 7.553 14.388 -1.574 1.00 65.50 82 PRO A O 1
ATOM 650 N N . PHE A 1 83 ? 7.354 12.168 -1.192 1.00 65.81 83 PHE A N 1
ATOM 651 C CA . PHE A 1 83 ? 7.915 12.100 0.159 1.00 65.81 83 PHE A CA 1
ATOM 652 C C . PHE A 1 83 ? 9.307 11.444 0.211 1.00 65.81 83 PHE A C 1
ATOM 654 O O . PHE A 1 83 ? 9.832 11.202 1.301 1.00 65.81 83 PHE A O 1
ATOM 661 N N . GLY A 1 84 ? 9.900 11.136 -0.950 1.00 63.56 84 GLY A N 1
ATOM 662 C CA . GLY A 1 84 ? 11.256 10.598 -1.059 1.00 63.56 84 GLY A CA 1
ATOM 663 C C . GLY A 1 84 ? 12.305 11.589 -0.553 1.00 63.56 84 GLY A C 1
ATOM 664 O O . GLY A 1 84 ? 12.194 12.804 -0.763 1.00 63.56 84 GLY A O 1
ATOM 665 N N . ARG A 1 85 ? 13.330 11.074 0.135 1.00 61.34 85 ARG A N 1
ATOM 666 C CA . ARG A 1 85 ? 14.363 11.875 0.810 1.00 61.34 85 ARG A CA 1
ATOM 667 C C . ARG A 1 85 ? 15.026 12.904 -0.108 1.00 61.34 85 ARG A C 1
ATOM 669 O O . ARG A 1 85 ? 15.258 14.024 0.339 1.00 61.34 85 ARG A O 1
ATOM 676 N N . THR A 1 86 ? 15.339 12.558 -1.355 1.00 59.34 86 THR A N 1
ATOM 677 C CA . THR A 1 86 ? 16.075 13.450 -2.268 1.00 59.34 86 THR A CA 1
ATOM 678 C C . THR A 1 86 ? 15.195 14.584 -2.781 1.00 59.34 86 THR A C 1
ATOM 680 O O . THR A 1 86 ? 15.647 15.726 -2.879 1.00 59.34 86 THR A O 1
ATOM 683 N N . ILE A 1 87 ? 13.927 14.292 -3.074 1.00 55.69 87 ILE A N 1
ATOM 684 C CA . ILE A 1 87 ? 12.946 15.295 -3.506 1.00 55.69 87 ILE A CA 1
ATOM 685 C C . ILE A 1 87 ? 12.642 16.254 -2.350 1.00 55.69 87 ILE A C 1
ATOM 687 O O . ILE A 1 87 ? 12.687 17.468 -2.534 1.00 55.69 87 ILE A O 1
ATOM 691 N N . MET A 1 88 ? 12.426 15.725 -1.143 1.00 51.88 88 MET A N 1
ATOM 692 C CA . MET A 1 88 ? 12.182 16.535 0.053 1.00 51.88 88 MET A CA 1
ATOM 693 C C . MET A 1 88 ? 13.402 17.373 0.452 1.00 51.88 88 MET A C 1
ATOM 695 O O . MET A 1 88 ? 13.242 18.538 0.804 1.00 51.88 88 MET A O 1
ATOM 699 N N . ALA A 1 89 ? 14.620 16.829 0.344 1.00 50.78 89 ALA A N 1
ATOM 700 C CA . ALA A 1 89 ? 15.850 17.581 0.594 1.00 50.78 89 ALA A CA 1
ATOM 701 C C . ALA A 1 89 ? 16.004 18.770 -0.360 1.00 50.78 89 ALA A C 1
ATOM 703 O O . ALA A 1 89 ? 16.238 19.886 0.096 1.00 50.78 89 ALA A O 1
ATOM 704 N N . LYS A 1 90 ? 15.790 18.551 -1.664 1.00 51.81 90 LYS A N 1
ATOM 705 C CA . LYS A 1 90 ? 15.861 19.617 -2.672 1.00 51.81 90 LYS A CA 1
ATOM 706 C C . LYS A 1 90 ? 14.792 20.690 -2.464 1.00 51.81 90 LYS A C 1
ATOM 708 O O . LYS A 1 90 ? 15.117 21.867 -2.544 1.00 51.81 90 LYS A O 1
ATOM 713 N N . LEU A 1 91 ? 13.545 20.310 -2.176 1.00 48.19 91 LEU A N 1
ATOM 714 C CA . LEU A 1 91 ? 12.457 21.272 -1.951 1.00 48.19 91 LEU A CA 1
ATOM 715 C C . LEU A 1 91 ? 12.698 22.129 -0.698 1.00 48.19 91 LEU A C 1
ATOM 717 O O . LEU A 1 91 ? 12.598 23.350 -0.757 1.00 48.19 91 LEU A O 1
ATOM 721 N N . TYR A 1 92 ? 13.110 21.524 0.418 1.00 45.41 92 TYR A N 1
ATOM 722 C CA . TYR A 1 92 ? 13.354 22.268 1.659 1.00 45.41 92 TYR A CA 1
ATOM 723 C C . TYR A 1 92 ? 14.607 23.153 1.617 1.00 45.41 92 TYR A C 1
ATOM 725 O O . TYR A 1 92 ? 14.581 24.247 2.195 1.00 45.41 92 TYR A O 1
ATOM 733 N N . GLU A 1 93 ? 15.680 22.713 0.944 1.00 48.62 93 GLU A N 1
ATOM 734 C CA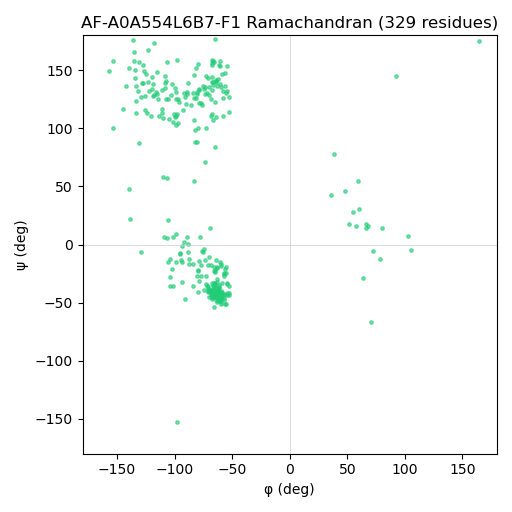 . GLU A 1 93 ? 16.875 23.539 0.707 1.00 48.62 93 GLU A CA 1
ATOM 735 C C . GLU A 1 93 ? 16.562 24.749 -0.181 1.00 48.62 93 GLU A C 1
ATOM 737 O O . GLU A 1 93 ? 17.080 25.834 0.079 1.00 48.62 93 GLU A O 1
ATOM 742 N N . LEU A 1 94 ? 15.689 24.584 -1.181 1.00 48.22 94 LEU A N 1
ATOM 743 C CA . LEU A 1 94 ? 15.267 25.669 -2.068 1.00 48.22 94 LEU A CA 1
ATOM 744 C C . LEU A 1 94 ? 14.330 26.674 -1.380 1.00 48.22 94 LEU A C 1
ATOM 746 O O . LEU A 1 94 ? 14.405 27.862 -1.681 1.00 48.22 94 LEU A O 1
ATOM 750 N N . GLU A 1 95 ? 13.469 26.226 -0.460 1.00 47.22 95 GLU A N 1
ATOM 751 C CA . GLU A 1 95 ? 12.360 27.057 0.032 1.00 47.22 95 GLU A CA 1
ATOM 752 C C . GLU A 1 95 ? 12.556 27.660 1.430 1.00 47.22 95 GLU A C 1
ATOM 754 O O . GLU A 1 95 ? 11.977 28.706 1.718 1.00 47.22 95 GLU A O 1
ATOM 759 N N . THR A 1 96 ? 13.333 27.043 2.332 1.00 46.34 96 THR A N 1
ATOM 760 C CA . THR A 1 96 ? 13.218 27.400 3.767 1.00 46.34 96 THR A CA 1
ATOM 761 C C . THR A 1 96 ? 14.512 27.735 4.501 1.00 46.34 96 THR A C 1
ATOM 763 O O . THR A 1 96 ? 14.442 28.161 5.654 1.00 46.34 96 THR A O 1
ATOM 766 N N . ASN A 1 97 ? 15.693 27.579 3.888 1.00 42.44 97 ASN A N 1
ATOM 767 C CA . ASN A 1 97 ? 16.999 27.797 4.541 1.00 42.44 97 ASN A CA 1
ATOM 768 C C . ASN A 1 97 ? 17.165 27.033 5.887 1.00 42.44 97 ASN A C 1
ATOM 770 O O . ASN A 1 97 ? 18.016 27.365 6.716 1.00 42.44 97 ASN A O 1
ATOM 774 N N . ARG A 1 98 ? 16.330 26.011 6.136 1.00 38.38 98 ARG A N 1
ATOM 775 C CA . ARG A 1 98 ? 16.312 25.195 7.356 1.00 38.38 98 ARG A CA 1
ATOM 776 C C . ARG A 1 98 ? 17.067 23.893 7.106 1.00 38.38 98 ARG A C 1
ATOM 778 O O . ARG A 1 98 ? 16.809 23.194 6.133 1.00 38.38 98 ARG A O 1
ATOM 785 N N . LYS A 1 99 ? 17.977 23.536 8.019 1.00 38.34 99 LYS A N 1
ATOM 786 C CA . LYS A 1 99 ? 18.619 22.214 8.022 1.00 38.34 99 LYS A CA 1
ATOM 787 C C . LYS A 1 99 ? 17.584 21.150 8.392 1.00 38.34 99 LYS A C 1
ATOM 789 O O . LYS A 1 99 ? 16.955 21.248 9.442 1.00 38.34 99 LYS A O 1
ATOM 794 N N . LEU A 1 100 ? 17.436 20.140 7.539 1.00 39.09 100 LEU A N 1
ATOM 795 C CA . LEU A 1 100 ? 16.567 18.987 7.770 1.00 39.09 100 LEU A CA 1
ATOM 796 C C . LEU A 1 100 ? 17.111 18.120 8.910 1.00 39.09 100 LEU A C 1
ATOM 798 O O . LEU A 1 100 ? 18.127 17.440 8.763 1.00 39.09 100 LEU A O 1
ATOM 802 N N . THR A 1 101 ? 16.417 18.108 10.042 1.00 39.44 101 THR A N 1
ATOM 803 C CA . THR A 1 101 ? 16.580 17.071 11.063 1.00 39.44 101 THR A CA 1
ATOM 804 C C . THR A 1 101 ? 15.722 15.876 10.652 1.00 39.44 101 THR A C 1
ATOM 806 O O . THR A 1 101 ? 14.528 16.041 10.410 1.00 39.44 101 THR A O 1
ATOM 809 N N . LEU A 1 102 ? 16.307 14.676 10.561 1.00 42.56 102 LEU A N 1
ATOM 810 C CA . LEU A 1 102 ? 15.544 13.426 10.438 1.00 42.56 102 LEU A CA 1
ATOM 811 C C . LEU A 1 102 ? 14.519 13.389 11.579 1.00 42.56 102 LEU A C 1
ATOM 813 O O . LEU A 1 102 ? 14.921 13.367 12.745 1.00 42.56 102 LEU A O 1
ATOM 817 N N . ALA A 1 103 ? 13.221 13.454 11.275 1.00 53.47 103 ALA A N 1
ATOM 818 C CA . ALA A 1 103 ? 12.226 13.390 12.337 1.00 53.47 103 ALA A CA 1
ATOM 819 C C . ALA A 1 103 ? 12.144 11.956 12.878 1.00 53.47 103 ALA A C 1
ATOM 821 O O . ALA A 1 103 ? 12.359 10.972 12.172 1.00 53.47 103 ALA A O 1
ATOM 822 N N . ARG A 1 104 ? 11.906 11.847 14.181 1.00 68.94 104 ARG A N 1
ATOM 823 C CA . ARG A 1 104 ? 11.789 10.562 14.872 1.00 68.94 104 ARG A CA 1
ATOM 824 C C . ARG A 1 104 ? 10.528 9.809 14.426 1.00 68.94 104 ARG A C 1
ATOM 826 O O . ARG A 1 104 ? 9.574 10.456 13.988 1.00 68.94 104 ARG A O 1
ATOM 833 N N . PRO A 1 105 ? 10.482 8.479 14.604 1.00 76.31 105 PRO A N 1
ATOM 834 C CA . PRO A 1 105 ? 9.259 7.737 14.378 1.00 76.31 105 PRO A CA 1
ATOM 835 C C . PRO A 1 105 ? 8.095 8.214 15.251 1.00 76.31 105 PRO A C 1
ATOM 837 O O . PRO A 1 105 ? 8.302 8.625 16.400 1.00 76.31 105 PRO A O 1
ATOM 840 N N . ILE A 1 106 ? 6.875 8.142 14.712 1.00 80.19 106 ILE A N 1
ATOM 841 C CA . ILE A 1 106 ? 5.660 8.421 15.487 1.00 80.19 106 ILE A CA 1
ATOM 842 C C . ILE A 1 106 ? 5.443 7.346 16.557 1.00 80.19 106 ILE A C 1
ATOM 844 O O . ILE A 1 106 ? 5.693 6.156 16.342 1.00 80.19 106 ILE A O 1
ATOM 848 N N . THR A 1 107 ? 4.940 7.766 17.711 1.00 85.88 107 THR A N 1
ATOM 849 C CA . THR A 1 107 ? 4.573 6.876 18.811 1.00 85.88 107 THR A CA 1
ATOM 850 C C . THR A 1 107 ? 3.068 6.562 18.818 1.00 85.88 107 THR A C 1
ATOM 852 O O . THR A 1 107 ? 2.264 7.331 18.284 1.00 85.88 107 THR A O 1
ATOM 855 N N . PRO A 1 108 ? 2.639 5.459 19.459 1.00 89.44 108 PRO A N 1
ATOM 856 C CA . PRO A 1 108 ? 1.218 5.128 19.579 1.00 89.44 108 PRO A CA 1
ATOM 857 C C . PRO A 1 108 ? 0.334 6.228 20.199 1.00 89.44 108 PRO A C 1
ATOM 859 O O . PRO A 1 108 ? -0.721 6.509 19.629 1.00 89.44 108 PRO A O 1
ATOM 862 N N . PRO A 1 109 ? 0.732 6.920 21.289 1.00 89.31 109 PRO A N 1
ATOM 863 C CA . PRO A 1 109 ? -0.070 8.018 21.838 1.00 89.31 109 PRO A CA 1
ATOM 864 C C . PRO A 1 109 ? -0.257 9.187 20.863 1.00 89.31 109 PRO A C 1
ATOM 866 O O . PRO A 1 109 ? -1.335 9.776 20.810 1.00 89.31 109 PRO A O 1
ATOM 869 N N . GLU A 1 110 ? 0.768 9.506 20.068 1.00 84.62 110 GLU A N 1
ATOM 870 C CA . GLU A 1 110 ? 0.699 10.577 19.066 1.00 84.62 110 GLU A CA 1
ATOM 871 C C . GLU A 1 110 ? -0.269 10.219 17.944 1.00 84.62 110 GLU A C 1
ATOM 873 O O . GLU A 1 110 ? -1.144 11.020 17.618 1.00 84.62 110 GLU A O 1
ATOM 878 N N . LEU A 1 111 ? -0.169 8.995 17.411 1.00 85.12 111 LEU A N 1
ATOM 879 C CA . LEU A 1 111 ? -1.097 8.507 16.392 1.00 85.12 111 LEU A CA 1
ATOM 880 C C . LEU A 1 111 ? -2.539 8.497 16.914 1.00 85.12 111 LEU A C 1
ATOM 882 O O . LEU A 1 111 ? -3.455 8.935 16.221 1.00 85.12 111 LEU A O 1
ATOM 886 N N . GLN A 1 112 ? -2.746 8.041 18.153 1.00 87.69 112 GLN A N 1
ATOM 887 C CA . GLN A 1 112 ? -4.069 8.027 18.772 1.00 87.69 112 GLN A CA 1
ATOM 888 C C . GLN A 1 112 ? -4.657 9.432 18.910 1.00 87.69 112 GLN A C 1
ATOM 890 O O . GLN A 1 112 ? -5.825 9.639 18.583 1.00 87.69 112 GLN A O 1
ATOM 895 N N . SER A 1 113 ? -3.870 10.383 19.421 1.00 85.75 113 SER A N 1
ATOM 896 C CA . SER A 1 113 ? -4.307 11.772 19.574 1.00 85.75 113 SER A CA 1
ATOM 897 C C . SER A 1 113 ? -4.684 12.372 18.226 1.00 85.75 113 SER A C 1
ATOM 899 O O . SER A 1 113 ? -5.707 13.040 18.112 1.00 85.75 113 SER A O 1
ATOM 901 N N . ALA A 1 114 ? -3.880 12.097 17.204 1.00 79.88 114 ALA A N 1
ATOM 902 C CA . ALA A 1 114 ? -4.085 12.643 15.881 1.00 79.88 114 ALA A CA 1
ATOM 903 C C . ALA A 1 114 ? -5.335 12.097 15.184 1.00 79.88 114 ALA A C 1
ATOM 905 O O . ALA A 1 114 ? -6.107 12.871 14.631 1.00 79.88 114 ALA A O 1
ATOM 906 N N . LEU A 1 115 ? -5.574 10.783 15.249 1.00 83.50 115 LEU A N 1
ATOM 907 C CA . LEU A 1 115 ? -6.769 10.179 14.650 1.00 83.50 115 LEU A CA 1
ATOM 908 C C . LEU A 1 115 ? -8.056 10.648 15.337 1.00 83.50 115 LEU A C 1
ATOM 910 O O . LEU A 1 115 ? -9.062 10.864 14.668 1.00 83.50 115 LEU A O 1
ATOM 914 N N . LYS A 1 116 ? -8.021 10.854 16.660 1.00 85.94 116 LYS A N 1
ATOM 915 C CA . LYS A 1 116 ? -9.158 11.420 17.398 1.00 85.94 116 LYS A CA 1
ATOM 916 C C . LYS A 1 116 ? -9.453 12.859 16.981 1.00 85.94 116 LYS A C 1
ATOM 918 O O . LYS A 1 116 ? -10.619 13.192 16.795 1.00 85.94 116 LYS A O 1
ATOM 923 N N . GLU A 1 117 ? -8.422 13.689 16.821 1.00 82.56 117 GLU A N 1
ATOM 924 C CA . GLU A 1 117 ? -8.614 15.074 16.379 1.00 82.56 117 GLU A CA 1
ATOM 925 C C . GLU A 1 117 ? -9.082 15.138 14.920 1.00 82.56 117 GLU A C 1
AT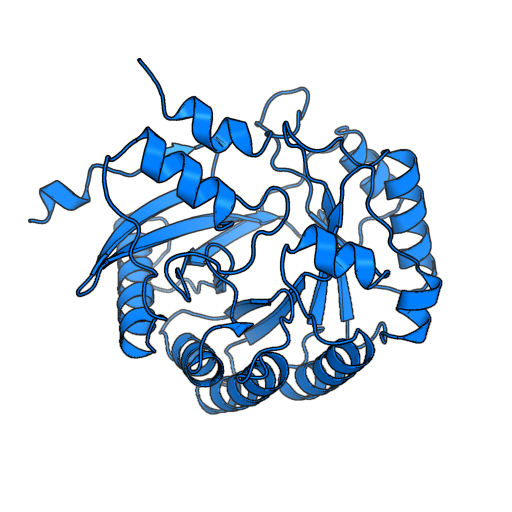OM 927 O O . GLU A 1 117 ? -10.012 15.875 14.617 1.00 82.56 117 GLU A O 1
ATOM 932 N N . ALA A 1 118 ? -8.519 14.314 14.031 1.00 78.25 118 ALA A N 1
ATOM 933 C CA . ALA A 1 118 ? -8.944 14.244 12.633 1.00 78.25 118 ALA A CA 1
ATOM 934 C C . ALA A 1 118 ? -10.419 13.832 12.497 1.00 78.25 118 ALA A C 1
ATOM 936 O O . ALA A 1 118 ? -11.161 14.456 11.743 1.00 78.25 118 ALA A O 1
ATOM 937 N N . HIS A 1 119 ? -10.862 12.831 13.264 1.00 81.31 119 HIS A N 1
ATOM 938 C CA . HIS A 1 119 ? -12.269 12.436 13.306 1.00 81.31 119 HIS A CA 1
ATOM 939 C C . HIS A 1 119 ? -13.166 13.575 13.806 1.00 81.31 119 HIS A C 1
ATOM 941 O O . HIS A 1 119 ? -14.169 13.897 13.177 1.00 81.31 119 HIS A O 1
ATOM 947 N N . LYS A 1 120 ? -12.780 14.227 14.910 1.00 84.00 120 LYS A N 1
ATOM 948 C CA . LYS A 1 120 ? -13.510 15.371 15.466 1.00 84.00 120 LYS A CA 1
ATOM 949 C C . LYS A 1 120 ? -13.655 16.504 14.443 1.00 84.00 120 LYS A C 1
ATOM 951 O O . LYS A 1 120 ? -14.757 17.009 14.279 1.00 84.00 120 LYS A O 1
ATOM 956 N N . ILE A 1 121 ? -12.583 16.860 13.733 1.00 78.44 121 ILE A N 1
ATOM 957 C CA . ILE A 1 121 ? -12.621 17.880 12.675 1.00 78.44 121 ILE A CA 1
ATOM 958 C C . ILE A 1 121 ? -13.532 17.438 11.527 1.00 78.44 121 ILE A C 1
ATOM 960 O O . ILE A 1 121 ? -14.320 18.241 11.043 1.00 78.44 121 ILE A O 1
ATOM 964 N N . GLY A 1 122 ? -13.459 16.169 11.110 1.00 77.75 122 GLY A N 1
ATOM 965 C CA . GLY A 1 122 ? -14.351 15.619 10.087 1.00 77.75 122 GLY A CA 1
ATOM 966 C C . GLY A 1 122 ? -15.828 15.809 10.444 1.00 77.75 122 GLY A C 1
ATOM 967 O O . GLY A 1 122 ? -16.611 16.225 9.595 1.00 77.75 122 GLY A O 1
ATOM 968 N N . VAL A 1 123 ? -16.181 15.600 11.714 1.00 83.25 123 VAL A N 1
ATOM 969 C CA . VAL A 1 123 ? -17.532 15.856 12.234 1.00 83.25 123 VAL A CA 1
ATOM 970 C C . VAL A 1 123 ? -17.855 17.353 12.298 1.00 83.25 123 VAL A C 1
ATOM 972 O O . VAL A 1 123 ? -18.929 17.764 11.881 1.00 83.25 123 VAL A O 1
ATOM 975 N N . GLU A 1 124 ? -16.938 18.191 12.788 1.00 83.88 124 GLU A N 1
ATOM 976 C CA . GLU A 1 124 ? -17.139 19.649 12.887 1.00 83.88 124 GLU A CA 1
ATOM 977 C C . GLU A 1 124 ? -17.282 20.344 11.522 1.00 83.88 124 GLU A C 1
ATOM 979 O O . GLU A 1 124 ? -17.842 21.436 11.450 1.00 83.88 124 GLU A O 1
ATOM 984 N N . GLN A 1 125 ? -16.760 19.735 10.456 1.00 76.62 125 GLN A N 1
ATOM 985 C CA . GLN A 1 125 ? -16.805 20.246 9.083 1.00 76.62 125 GLN A CA 1
ATOM 986 C C . GLN A 1 125 ? -17.919 19.607 8.237 1.00 76.62 125 GLN A C 1
ATOM 988 O O . GLN A 1 125 ? -17.929 19.797 7.022 1.00 76.62 125 GLN A O 1
ATOM 993 N N . ASP A 1 126 ? -18.821 18.831 8.850 1.00 79.62 126 ASP A N 1
ATOM 994 C CA . ASP A 1 126 ? -19.891 18.089 8.165 1.00 79.62 126 ASP A CA 1
ATOM 995 C C . ASP A 1 126 ? -19.370 17.155 7.044 1.00 79.62 126 ASP A C 1
ATOM 997 O O . ASP A 1 126 ? -20.063 16.880 6.063 1.00 79.62 126 ASP A O 1
ATOM 1001 N N . ILE A 1 127 ? -18.129 16.668 7.179 1.00 74.31 127 ILE A N 1
ATOM 1002 C CA . ILE A 1 127 ? -17.503 15.690 6.269 1.00 74.31 127 ILE A CA 1
ATOM 1003 C C . ILE A 1 127 ? -17.905 14.268 6.670 1.00 74.31 127 ILE A C 1
ATOM 1005 O O . ILE A 1 127 ? -18.084 13.414 5.805 1.00 74.31 127 ILE A O 1
ATOM 1009 N N . LEU A 1 128 ? -18.033 14.029 7.978 1.00 73.94 128 LEU A N 1
ATOM 1010 C CA . LEU A 1 128 ? -18.532 12.792 8.573 1.00 73.94 128 LEU A CA 1
ATOM 1011 C C . LEU A 1 128 ? -19.700 13.097 9.504 1.00 73.94 128 LEU A C 1
ATOM 1013 O O . LEU A 1 128 ? -19.682 14.110 10.207 1.00 73.94 128 LEU A O 1
ATOM 1017 N N . THR A 1 129 ? -20.672 12.191 9.598 1.00 80.44 129 THR A N 1
ATOM 1018 C CA . THR A 1 129 ? -21.632 12.253 10.713 1.00 80.44 129 THR A CA 1
ATOM 1019 C C . THR A 1 129 ? -21.019 11.665 11.995 1.00 80.44 129 THR A C 1
ATOM 1021 O O . THR A 1 129 ? -20.116 10.832 11.917 1.00 80.44 129 THR A O 1
ATOM 1024 N N . PRO A 1 130 ? -21.483 12.051 13.202 1.00 79.31 130 PRO A N 1
ATOM 1025 C CA . PRO A 1 130 ? -20.934 11.532 14.463 1.00 79.31 130 PRO A CA 1
ATOM 1026 C C . PRO A 1 130 ? -20.982 10.002 14.608 1.00 79.31 130 PRO A C 1
ATOM 1028 O O . PRO A 1 130 ? -20.192 9.423 15.354 1.00 79.31 130 PRO A O 1
ATOM 1031 N N . GLU A 1 131 ? -21.937 9.357 13.939 1.00 82.31 131 GLU A N 1
ATOM 1032 C CA . GLU A 1 131 ? -22.151 7.908 13.940 1.00 82.31 131 GLU A CA 1
ATOM 1033 C C . GLU A 1 131 ? -21.482 7.189 12.760 1.00 82.31 131 GLU A C 1
ATOM 1035 O O . GLU A 1 131 ? -21.500 5.957 12.712 1.00 82.31 131 GLU A O 1
ATOM 1040 N N . GLU A 1 132 ? -20.928 7.932 11.803 1.00 78.81 132 GLU A N 1
ATOM 1041 C CA . GLU A 1 132 ? -20.312 7.372 10.606 1.00 78.81 132 GLU A CA 1
ATOM 1042 C C . GLU A 1 132 ? -18.965 6.725 10.944 1.00 78.81 132 GLU A C 1
ATOM 1044 O O . GLU A 1 132 ? -18.151 7.268 11.696 1.00 78.81 132 GLU A O 1
ATOM 1049 N N . SER A 1 133 ? -18.726 5.527 10.406 1.00 80.12 133 SER A N 1
ATOM 1050 C CA . SER A 1 133 ? -17.416 4.897 10.508 1.00 80.12 133 SER A CA 1
ATOM 1051 C C . SER A 1 133 ? -16.464 5.455 9.458 1.00 80.12 133 SER A C 1
ATOM 1053 O O . SER A 1 133 ? -16.862 5.872 8.375 1.00 80.12 133 SER A O 1
ATOM 1055 N N . PHE A 1 134 ? -15.174 5.436 9.768 1.00 79.88 134 PHE A N 1
ATOM 1056 C CA . PHE A 1 134 ? -14.129 5.832 8.839 1.00 79.88 134 PHE A CA 1
ATOM 1057 C C . PHE A 1 134 ? -13.023 4.788 8.794 1.00 79.88 134 PHE A C 1
ATOM 1059 O O . PHE A 1 134 ? -12.777 4.046 9.744 1.00 79.88 134 PHE A O 1
ATOM 1066 N N . SER A 1 135 ? -12.289 4.785 7.689 1.00 79.88 135 SER A N 1
ATOM 1067 C CA . SER A 1 135 ? -11.104 3.955 7.516 1.00 79.88 135 SER A CA 1
ATOM 1068 C C . SER A 1 135 ? -9.844 4.812 7.556 1.00 79.88 135 SER A C 1
ATOM 1070 O O . SER A 1 135 ? -9.804 5.833 6.878 1.00 79.88 135 SER A O 1
ATOM 1072 N N . ALA A 1 136 ? -8.810 4.381 8.282 1.00 79.50 136 ALA A N 1
ATOM 1073 C CA . ALA A 1 136 ? -7.528 5.083 8.396 1.00 79.50 136 ALA A CA 1
ATOM 1074 C C . ALA A 1 136 ? -6.451 4.502 7.454 1.00 79.50 136 ALA A C 1
ATOM 1076 O O . ALA A 1 136 ? -6.128 3.315 7.507 1.00 79.50 136 ALA A O 1
ATOM 1077 N N . GLY A 1 137 ? -5.822 5.316 6.608 1.00 70.25 137 GLY A N 1
ATOM 1078 C CA . GLY A 1 137 ? -4.725 4.859 5.738 1.00 70.25 137 GLY A CA 1
ATOM 1079 C C . GLY A 1 137 ? -3.364 5.427 6.127 1.00 70.25 137 GLY A C 1
ATOM 1080 O O . GLY A 1 137 ? -3.170 6.622 5.968 1.00 70.25 137 GLY A O 1
ATOM 1081 N N . ALA A 1 138 ? -2.394 4.594 6.526 1.00 60.94 138 ALA A N 1
ATOM 1082 C CA . ALA A 1 138 ? -0.998 5.004 6.751 1.00 60.94 138 ALA A CA 1
ATOM 1083 C C . ALA A 1 138 ? -0.206 5.024 5.427 1.00 60.94 138 ALA A C 1
ATOM 1085 O O . ALA A 1 138 ? 0.784 4.308 5.265 1.00 60.94 138 ALA A O 1
ATOM 1086 N N . LEU A 1 139 ? -0.709 5.763 4.433 1.00 55.88 139 LEU A N 1
ATOM 1087 C CA . LEU A 1 139 ? -0.199 5.727 3.057 1.00 55.88 139 LEU A CA 1
ATOM 1088 C C . LEU A 1 139 ? 0.702 6.902 2.675 1.00 55.88 139 LEU A C 1
ATOM 1090 O O . LEU A 1 139 ? 1.443 6.759 1.704 1.00 55.88 139 LEU A O 1
ATOM 1094 N N . LEU A 1 140 ? 0.646 8.037 3.378 1.00 55.00 140 LEU A N 1
ATOM 1095 C CA . LEU A 1 140 ? 1.160 9.265 2.770 1.00 55.00 140 LEU A CA 1
ATOM 1096 C C . LEU A 1 140 ? 2.625 9.571 3.111 1.00 55.00 140 LEU A C 1
ATOM 1098 O O . LEU A 1 140 ? 3.309 10.036 2.220 1.00 55.00 140 LEU A O 1
ATOM 1102 N N . ALA A 1 141 ? 3.205 9.254 4.281 1.00 61.44 141 ALA A N 1
ATOM 1103 C CA . ALA A 1 141 ? 4.613 9.632 4.518 1.00 61.44 141 ALA A CA 1
ATOM 1104 C C . ALA A 1 141 ? 5.463 8.650 5.347 1.00 61.44 141 ALA A C 1
ATOM 1106 O O . ALA A 1 141 ? 5.323 8.494 6.553 1.00 61.44 141 ALA A O 1
ATOM 1107 N N . GLY A 1 142 ? 6.494 8.082 4.726 1.00 74.31 142 GLY A N 1
ATOM 1108 C CA . GLY A 1 142 ? 7.468 7.237 5.420 1.00 74.31 142 GLY A CA 1
ATOM 1109 C C . GLY A 1 142 ? 7.123 5.753 5.382 1.00 74.31 142 GLY A C 1
ATOM 1110 O O . GLY A 1 142 ? 5.964 5.360 5.428 1.00 74.31 142 GLY A O 1
ATOM 1111 N N . ASP A 1 143 ? 8.158 4.919 5.296 1.00 85.88 143 ASP A N 1
ATOM 1112 C CA . ASP A 1 143 ? 7.977 3.474 5.225 1.00 85.88 143 ASP A CA 1
ATOM 1113 C C . ASP A 1 143 ? 7.949 2.826 6.625 1.00 85.88 143 ASP A C 1
ATOM 1115 O O . ASP A 1 143 ? 8.866 3.071 7.424 1.00 85.88 143 ASP A O 1
ATOM 1119 N N . PRO A 1 144 ? 6.958 1.965 6.931 1.00 88.12 144 PRO A N 1
ATOM 1120 C CA . PRO A 1 144 ? 6.872 1.267 8.210 1.00 88.12 144 PRO A CA 1
ATOM 1121 C C . PRO A 1 144 ? 8.117 0.451 8.576 1.00 88.12 144 PRO A C 1
ATOM 1123 O O . PRO A 1 144 ? 8.396 0.267 9.757 1.00 88.12 144 PRO A O 1
ATOM 1126 N N . SER A 1 145 ? 8.915 0.017 7.596 1.00 89.25 145 SER A N 1
ATOM 1127 C CA . SER A 1 145 ? 10.138 -0.756 7.842 1.00 89.25 145 SER A CA 1
ATOM 1128 C C . SER A 1 145 ? 11.171 -0.031 8.691 1.00 89.25 145 SER A C 1
ATOM 1130 O O . SER A 1 145 ? 12.073 -0.678 9.210 1.00 89.25 145 SER A O 1
ATOM 1132 N N . TYR A 1 146 ? 11.075 1.287 8.856 1.00 85.75 146 TYR A N 1
ATOM 1133 C CA . TYR A 1 146 ? 12.034 2.064 9.644 1.00 85.75 146 TYR A CA 1
ATOM 1134 C C . TYR A 1 146 ? 11.534 2.439 11.043 1.00 85.75 146 TYR A C 1
ATOM 1136 O O . TYR A 1 146 ? 12.241 3.146 11.760 1.00 85.75 146 TYR A O 1
ATOM 1144 N N . SER A 1 147 ? 10.367 1.939 11.460 1.00 85.75 147 SER A N 1
ATOM 1145 C CA . SER A 1 147 ? 9.809 2.216 12.783 1.00 85.75 147 SER A CA 1
ATOM 1146 C C . SER A 1 147 ? 9.824 0.971 13.681 1.00 85.75 147 SER A C 1
ATOM 1148 O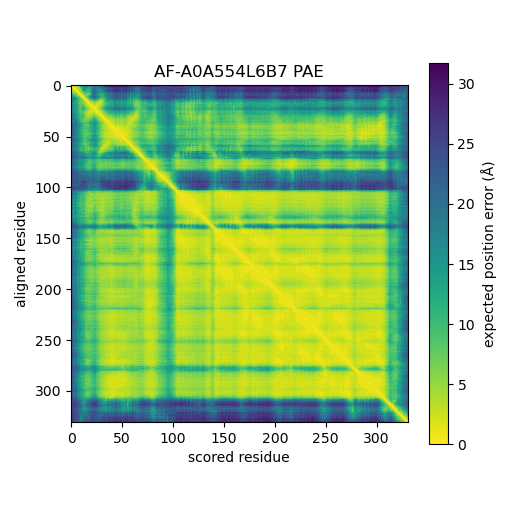 O . SER A 1 147 ? 9.353 -0.090 13.268 1.00 85.75 147 SER A O 1
ATOM 1150 N N . PRO A 1 148 ? 10.288 1.084 14.941 1.00 88.94 148 PRO A N 1
ATOM 1151 C CA . PRO A 1 148 ? 10.217 -0.008 15.911 1.00 88.94 148 PRO A CA 1
ATOM 1152 C C . PRO A 1 148 ? 8.810 -0.205 16.501 1.00 88.94 148 PRO A C 1
ATOM 1154 O O . PRO A 1 148 ? 8.612 -1.125 17.287 1.00 88.94 148 PRO A O 1
ATOM 1157 N N . HIS A 1 149 ? 7.845 0.663 16.178 1.00 91.31 149 HIS A N 1
ATOM 1158 C CA . HIS A 1 149 ? 6.537 0.716 16.844 1.00 91.31 149 HIS A CA 1
ATOM 1159 C C . HIS A 1 149 ? 5.384 0.163 16.001 1.00 91.31 149 HIS A C 1
ATOM 1161 O O . HIS A 1 149 ? 4.230 0.287 16.396 1.00 91.31 149 HIS A O 1
ATOM 1167 N N . ILE A 1 150 ? 5.650 -0.412 14.824 1.00 92.44 150 ILE A N 1
ATOM 1168 C CA . ILE A 1 150 ? 4.597 -0.743 13.850 1.00 92.44 150 ILE A CA 1
ATOM 1169 C C . ILE A 1 150 ? 3.512 -1.660 14.418 1.00 92.44 150 ILE A C 1
ATOM 1171 O O . ILE A 1 150 ? 2.330 -1.399 14.200 1.00 92.44 150 ILE A O 1
ATOM 1175 N N . ALA A 1 151 ? 3.880 -2.692 15.178 1.00 95.62 151 ALA A N 1
ATOM 1176 C CA . ALA A 1 151 ? 2.898 -3.600 15.764 1.00 95.62 151 ALA A CA 1
ATOM 1177 C C . ALA A 1 151 ? 1.957 -2.872 16.743 1.00 95.62 151 ALA A C 1
ATOM 1179 O O . ALA A 1 151 ? 0.748 -3.102 16.740 1.00 95.62 151 ALA A O 1
ATOM 1180 N N . GLU A 1 152 ? 2.500 -1.978 17.571 1.00 95.69 152 GLU A N 1
ATOM 1181 C CA . GLU A 1 152 ? 1.739 -1.161 18.516 1.00 95.69 152 GLU A CA 1
ATOM 1182 C C . GLU A 1 152 ? 0.882 -0.121 17.795 1.00 95.69 152 GLU A C 1
ATOM 1184 O O . GLU A 1 152 ? -0.277 0.054 18.156 1.00 95.69 152 GLU A O 1
ATOM 1189 N N . LEU A 1 153 ? 1.414 0.523 16.751 1.00 92.25 153 LEU A N 1
ATOM 1190 C CA . LEU A 1 153 ? 0.670 1.498 15.955 1.00 92.25 153 LEU A CA 1
ATOM 1191 C C . LEU A 1 153 ? -0.564 0.855 15.304 1.00 92.25 153 LEU A C 1
ATOM 1193 O O . LEU A 1 153 ? -1.656 1.404 15.428 1.00 92.25 153 LEU A O 1
ATOM 1197 N N . ILE A 1 154 ? -0.427 -0.331 14.696 1.00 93.69 154 ILE A N 1
ATOM 1198 C CA . ILE A 1 154 ? -1.558 -1.088 14.125 1.00 93.69 154 ILE A CA 1
ATOM 1199 C C . ILE A 1 154 ? -2.628 -1.357 15.193 1.00 93.69 154 ILE A C 1
ATOM 1201 O O . ILE A 1 154 ? -3.810 -1.093 14.977 1.00 93.69 154 ILE A O 1
ATOM 1205 N N . ALA A 1 155 ? -2.215 -1.835 16.369 1.00 95.25 155 ALA A N 1
ATOM 1206 C CA . ALA A 1 155 ? -3.127 -2.135 17.471 1.00 95.25 155 ALA A CA 1
ATOM 1207 C C . ALA A 1 155 ? -3.834 -0.888 18.025 1.00 95.25 155 ALA A C 1
ATOM 1209 O O . ALA A 1 155 ? -4.975 -0.970 18.479 1.00 95.25 155 ALA A O 1
ATOM 1210 N N . THR A 1 156 ? -3.160 0.262 18.010 1.00 93.94 156 THR A N 1
ATOM 1211 C CA . THR A 1 156 ? -3.728 1.537 18.450 1.00 93.94 156 THR A CA 1
ATOM 1212 C C . THR A 1 156 ? -4.826 2.023 17.518 1.00 93.94 156 THR A C 1
ATOM 1214 O O . THR A 1 156 ? -5.842 2.506 18.012 1.00 93.94 156 THR A O 1
ATOM 1217 N N . VAL A 1 157 ? -4.666 1.867 16.199 1.00 91.50 157 VAL A N 1
ATOM 1218 C CA . VAL A 1 157 ? -5.698 2.282 15.234 1.00 91.50 157 VAL A CA 1
ATOM 1219 C C . VAL A 1 157 ? -7.003 1.509 15.445 1.00 91.50 157 VAL A C 1
ATOM 1221 O O . VAL A 1 157 ? -8.073 2.110 15.417 1.00 91.50 157 VAL A O 1
ATOM 1224 N N . ALA A 1 158 ? -6.923 0.214 15.764 1.00 93.00 158 ALA A N 1
ATOM 1225 C CA . ALA A 1 158 ? -8.095 -0.624 16.038 1.00 93.00 158 ALA A CA 1
ATOM 1226 C C . ALA A 1 158 ? -8.915 -0.189 17.270 1.00 93.0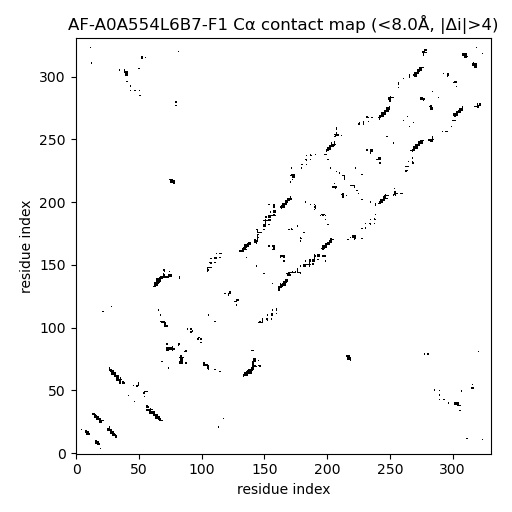0 158 ALA A C 1
ATOM 1228 O O . ALA A 1 158 ? -10.081 -0.557 17.406 1.00 93.00 158 ALA A O 1
ATOM 1229 N N . GLN A 1 159 ? -8.306 0.589 18.171 1.00 93.88 159 GLN A N 1
ATOM 1230 C CA . GLN A 1 159 ? -8.932 1.105 19.392 1.00 93.88 159 GLN A CA 1
ATOM 1231 C C . GLN A 1 159 ? -9.534 2.504 19.212 1.00 93.88 159 GLN A C 1
ATOM 1233 O O . GLN A 1 159 ? -10.062 3.069 20.173 1.00 93.88 159 GLN A O 1
ATOM 1238 N N . ILE A 1 160 ? -9.419 3.106 18.025 1.00 90.50 160 ILE A N 1
ATOM 1239 C CA . ILE A 1 160 ? -10.003 4.419 17.757 1.00 90.50 160 ILE A CA 1
ATOM 1240 C C . ILE A 1 160 ? -11.511 4.250 17.531 1.00 90.50 160 ILE A C 1
ATOM 1242 O O . ILE A 1 160 ? -11.899 3.512 16.625 1.00 90.50 160 ILE A O 1
ATOM 1246 N N . PRO A 1 161 ? -12.373 4.915 18.327 1.00 86.62 161 PRO A N 1
ATOM 1247 C CA . PRO A 1 161 ? -13.816 4.880 18.102 1.00 86.62 161 PRO A CA 1
ATOM 1248 C C . PRO A 1 161 ? -14.162 5.340 16.682 1.00 86.62 161 PRO A C 1
ATOM 1250 O O . PRO A 1 161 ? -13.579 6.309 16.202 1.00 86.62 161 PRO A O 1
ATOM 1253 N N . GLY A 1 162 ? -15.075 4.632 16.016 1.00 85.12 162 GLY A N 1
ATOM 1254 C CA . GLY A 1 162 ? -15.474 4.920 14.632 1.00 85.12 162 GLY A CA 1
ATOM 1255 C C . GLY A 1 162 ? -14.493 4.430 13.559 1.00 85.12 162 GLY A C 1
ATOM 1256 O O . GLY A 1 162 ? -14.873 4.362 12.397 1.00 85.12 162 GLY A O 1
ATOM 1257 N N . CYS A 1 163 ? -13.269 4.019 13.911 1.00 88.00 163 CYS A N 1
ATOM 1258 C CA . CYS A 1 163 ? -12.299 3.518 12.936 1.00 88.00 163 CYS A CA 1
ATOM 1259 C C . CYS A 1 163 ? -12.556 2.036 12.610 1.00 88.00 163 CYS A C 1
ATOM 1261 O O . CYS A 1 163 ? -12.140 1.138 13.352 1.00 88.00 163 CYS A O 1
ATOM 1263 N N . ASP A 1 164 ? -13.240 1.759 11.502 1.00 89.38 164 ASP A N 1
ATOM 1264 C CA . ASP A 1 164 ? -13.651 0.402 11.115 1.00 89.38 164 ASP A CA 1
ATOM 1265 C C . ASP A 1 164 ? -12.541 -0.407 10.444 1.00 89.38 164 ASP A C 1
ATOM 1267 O O . ASP A 1 164 ? -12.507 -1.638 10.518 1.00 89.38 164 ASP A O 1
ATOM 1271 N N . SER A 1 165 ? -11.599 0.270 9.803 1.00 88.25 165 SER A N 1
ATOM 1272 C CA . SER A 1 165 ? -10.531 -0.390 9.084 1.00 88.25 165 SER A CA 1
ATOM 1273 C C . SER A 1 165 ? -9.290 0.473 8.995 1.00 88.25 165 SER A C 1
ATOM 1275 O O . SER A 1 165 ? -9.326 1.697 9.121 1.00 88.25 165 SER A O 1
ATOM 1277 N N . CYS A 1 166 ? -8.155 -0.177 8.773 1.00 87.69 166 CYS A N 1
ATOM 1278 C CA . CYS A 1 166 ? -6.931 0.521 8.453 1.00 87.69 166 CYS A CA 1
ATOM 1279 C C . CYS A 1 166 ? -6.174 -0.129 7.304 1.00 87.69 166 CYS A C 1
ATOM 1281 O O . CYS A 1 166 ? -6.360 -1.310 6.996 1.00 87.69 166 CYS A O 1
ATOM 1283 N N . ARG A 1 167 ? -5.311 0.651 6.651 1.00 88.50 167 ARG A N 1
ATOM 1284 C CA . ARG A 1 167 ? -4.407 0.162 5.610 1.00 88.50 167 ARG A CA 1
ATOM 1285 C C . ARG A 1 167 ? -2.965 0.533 5.921 1.00 88.50 167 ARG A C 1
ATOM 1287 O O . ARG A 1 167 ? -2.650 1.709 6.081 1.00 88.50 167 ARG A O 1
ATOM 1294 N N . TRP A 1 168 ? -2.094 -0.471 5.899 1.00 90.81 168 TRP A N 1
ATOM 1295 C CA . TRP A 1 168 ? -0.652 -0.341 6.101 1.00 90.81 168 TRP A CA 1
ATOM 1296 C C . TRP A 1 168 ? 0.086 -0.748 4.833 1.00 90.81 168 TRP A C 1
ATOM 1298 O O . TRP A 1 168 ? -0.202 -1.801 4.266 1.00 90.81 168 TRP A O 1
ATOM 1308 N N . SER A 1 169 ? 1.028 0.075 4.376 1.00 91.06 169 SER A N 1
ATOM 1309 C CA . SER A 1 169 ? 1.821 -0.198 3.176 1.00 91.06 169 SER A CA 1
ATOM 1310 C C . SER A 1 169 ? 3.303 -0.090 3.468 1.00 91.06 169 SER A C 1
ATOM 1312 O O . SER A 1 169 ? 3.724 0.847 4.132 1.00 91.06 169 SER A O 1
ATOM 1314 N N . THR A 1 170 ? 4.099 -1.003 2.923 1.00 93.44 170 THR A N 1
ATOM 1315 C CA . THR A 1 170 ? 5.562 -0.963 3.023 1.00 93.44 170 THR A CA 1
ATOM 1316 C C . THR A 1 170 ? 6.221 -1.366 1.708 1.00 93.44 170 THR A C 1
ATOM 1318 O O . THR A 1 170 ? 5.666 -2.163 0.965 1.00 93.44 170 THR A O 1
ATOM 1321 N N . ILE A 1 171 ? 7.420 -0.879 1.415 1.00 93.50 171 ILE A N 1
ATOM 1322 C CA . ILE A 1 171 ? 8.304 -1.412 0.369 1.00 93.50 171 ILE A CA 1
ATOM 1323 C C . ILE A 1 171 ? 8.974 -2.729 0.791 1.00 93.50 171 ILE A C 1
ATOM 1325 O O . ILE A 1 171 ? 9.639 -3.367 -0.024 1.00 93.50 171 ILE A O 1
ATOM 1329 N N . ALA A 1 172 ? 8.790 -3.138 2.053 1.00 95.75 172 ALA A N 1
ATOM 1330 C CA . ALA A 1 172 ? 9.450 -4.266 2.697 1.00 95.75 172 ALA A CA 1
ATOM 1331 C C . ALA A 1 172 ? 10.977 -4.099 2.709 1.00 95.75 172 ALA A C 1
ATOM 1333 O O . ALA A 1 172 ? 11.713 -4.955 2.213 1.00 95.75 172 ALA A O 1
ATOM 1334 N N . ALA A 1 173 ? 11.453 -2.972 3.249 1.00 92.50 173 ALA A N 1
ATOM 1335 C CA . ALA A 1 173 ? 12.883 -2.758 3.420 1.00 92.50 173 ALA A CA 1
ATOM 1336 C C . ALA A 1 173 ? 13.437 -3.739 4.455 1.00 92.50 173 ALA A C 1
ATOM 1338 O O . ALA A 1 173 ? 12.836 -3.984 5.502 1.00 92.50 173 ALA A O 1
ATOM 1339 N N . ASP A 1 174 ? 14.599 -4.298 4.144 1.00 93.06 174 ASP A N 1
ATOM 1340 C CA . ASP A 1 174 ? 15.281 -5.250 5.011 1.00 93.06 174 ASP A CA 1
ATOM 1341 C C . ASP A 1 174 ? 16.057 -4.483 6.089 1.00 93.06 174 ASP A C 1
ATOM 1343 O O . ASP A 1 174 ? 17.204 -4.061 5.905 1.00 93.06 174 ASP A O 1
ATOM 1347 N N . THR A 1 175 ? 15.359 -4.215 7.190 1.00 88.69 175 THR A N 1
ATOM 1348 C CA . THR A 1 175 ? 15.854 -3.481 8.356 1.00 88.69 175 THR A CA 1
ATOM 1349 C C . THR A 1 175 ? 15.846 -4.372 9.598 1.00 88.69 175 THR A C 1
ATOM 1351 O O . THR A 1 175 ? 15.289 -5.469 9.611 1.00 88.69 175 THR A O 1
ATOM 1354 N N . LEU A 1 176 ? 16.399 -3.863 10.702 1.00 88.00 176 LEU A N 1
ATOM 1355 C CA . LEU A 1 176 ? 16.398 -4.556 11.995 1.00 88.00 176 LEU A CA 1
ATOM 1356 C C . LEU A 1 176 ? 14.994 -4.770 12.593 1.00 88.00 176 LEU A C 1
ATOM 1358 O O . LEU A 1 176 ? 14.866 -5.534 13.546 1.00 88.00 176 LEU A O 1
ATOM 1362 N N . TYR A 1 177 ? 13.955 -4.109 12.073 1.00 88.50 177 TYR A N 1
ATOM 1363 C CA . TYR A 1 177 ? 12.612 -4.138 12.661 1.00 88.50 177 TYR A CA 1
ATOM 1364 C C . TYR A 1 177 ? 11.680 -5.185 12.046 1.00 88.50 177 TYR A C 1
ATOM 1366 O O . TYR A 1 177 ? 10.592 -5.376 12.578 1.00 88.50 177 TYR A O 1
ATOM 1374 N N . ASN A 1 178 ? 12.089 -5.853 10.958 1.00 92.81 178 ASN A N 1
ATOM 1375 C CA . ASN A 1 178 ? 11.299 -6.853 10.226 1.00 92.81 178 ASN A CA 1
ATOM 1376 C C . ASN A 1 178 ? 9.805 -6.484 10.124 1.00 92.81 178 ASN A C 1
ATOM 1378 O O . ASN A 1 178 ? 8.943 -7.007 10.836 1.00 92.81 178 ASN A O 1
ATOM 1382 N N . VAL A 1 179 ? 9.499 -5.570 9.204 1.00 94.00 179 VAL A N 1
ATOM 1383 C CA . VAL A 1 179 ? 8.155 -5.000 9.047 1.00 94.00 179 VAL A CA 1
ATOM 1384 C C . VAL A 1 179 ? 7.055 -6.045 8.851 1.00 94.00 179 VAL A C 1
ATOM 1386 O O . VAL A 1 179 ? 5.937 -5.845 9.316 1.00 94.00 179 VAL A O 1
ATOM 1389 N N . LEU A 1 180 ? 7.360 -7.170 8.197 1.00 97.31 180 LEU A N 1
ATOM 1390 C CA . LEU A 1 180 ? 6.380 -8.217 7.915 1.00 97.31 180 LEU A CA 1
ATOM 1391 C C . LEU A 1 180 ? 5.969 -8.957 9.192 1.00 97.31 180 LEU A C 1
ATOM 1393 O O . LEU A 1 180 ? 4.788 -9.253 9.385 1.00 97.31 180 LEU A O 1
ATOM 1397 N N . GLU A 1 181 ? 6.917 -9.201 10.098 1.00 97.81 181 GLU A N 1
ATOM 1398 C CA . GLU A 1 181 ? 6.607 -9.755 11.416 1.00 97.81 181 GLU A CA 1
ATOM 1399 C C . GLU A 1 181 ? 5.883 -8.729 12.298 1.00 97.81 181 GLU A C 1
ATOM 1401 O O . GLU A 1 181 ? 4.924 -9.075 12.990 1.00 97.81 181 GLU A O 1
ATOM 1406 N N . ALA A 1 182 ? 6.262 -7.450 12.220 1.00 96.56 182 ALA A N 1
ATOM 1407 C CA . ALA A 1 182 ? 5.552 -6.385 12.922 1.00 96.56 182 ALA A CA 1
ATOM 1408 C C . ALA A 1 182 ? 4.095 -6.242 12.442 1.00 96.56 182 ALA A C 1
ATOM 1410 O O . ALA A 1 182 ? 3.195 -6.082 13.267 1.00 96.56 182 ALA A O 1
ATOM 1411 N N . PHE A 1 183 ? 3.835 -6.375 11.136 1.00 97.12 183 PHE A N 1
ATOM 1412 C CA . PHE A 1 183 ? 2.480 -6.442 10.577 1.00 97.12 183 PHE A CA 1
ATOM 1413 C C . PHE A 1 183 ? 1.701 -7.626 11.146 1.00 97.12 183 PHE A C 1
ATOM 1415 O O . PHE A 1 183 ? 0.566 -7.452 11.588 1.00 97.12 183 PHE A O 1
ATOM 1422 N N . ARG A 1 184 ? 2.313 -8.816 11.201 1.00 97.88 184 ARG A N 1
ATOM 1423 C CA . ARG A 1 184 ? 1.684 -10.019 11.763 1.00 97.88 184 ARG A CA 1
ATOM 1424 C C . ARG A 1 184 ? 1.305 -9.828 13.232 1.00 97.88 184 ARG A C 1
ATOM 1426 O O . ARG A 1 184 ? 0.169 -10.103 13.615 1.00 97.88 184 ARG A O 1
ATOM 1433 N N . LEU A 1 185 ? 2.237 -9.345 14.053 1.00 98.12 185 LEU A N 1
ATOM 1434 C CA . LEU A 1 185 ? 2.001 -9.075 15.473 1.00 98.12 185 LEU A CA 1
ATOM 1435 C C . LEU A 1 185 ? 0.944 -7.983 15.671 1.00 98.12 185 LEU A C 1
ATOM 1437 O O . LEU A 1 185 ? 0.064 -8.129 16.519 1.00 98.12 185 LEU A O 1
ATOM 1441 N N . GLY A 1 186 ? 1.002 -6.920 14.869 1.00 97.19 186 GLY A N 1
ATOM 1442 C CA . GLY A 1 186 ? 0.020 -5.842 14.876 1.00 97.19 186 GLY A CA 1
ATOM 1443 C C . GLY A 1 186 ? -1.385 -6.326 14.527 1.00 97.19 186 GLY A C 1
ATOM 1444 O O . GLY A 1 186 ? -2.324 -5.992 15.240 1.00 97.19 186 GLY A O 1
ATOM 1445 N N . ALA A 1 187 ? -1.528 -7.173 13.503 1.00 97.25 187 ALA A N 1
ATOM 1446 C CA . ALA A 1 187 ? -2.808 -7.766 13.108 1.00 97.25 187 ALA A CA 1
ATOM 1447 C C . ALA A 1 187 ? -3.435 -8.594 14.241 1.00 97.25 187 ALA A C 1
ATOM 1449 O O . ALA A 1 187 ? -4.613 -8.435 14.548 1.00 97.25 187 ALA A O 1
ATOM 1450 N N . VAL A 1 188 ? -2.636 -9.430 14.917 1.00 98.12 188 VAL A N 1
ATOM 1451 C CA . VAL A 1 188 ? -3.106 -10.207 16.077 1.00 98.12 188 VAL A CA 1
ATOM 1452 C C . VAL A 1 188 ? -3.579 -9.277 17.195 1.00 98.12 188 VAL A C 1
ATOM 1454 O O . VAL A 1 188 ? -4.669 -9.464 17.730 1.00 98.12 188 VAL A O 1
ATOM 1457 N N . LYS A 1 189 ? -2.784 -8.256 17.538 1.00 98.06 189 LYS A N 1
ATOM 1458 C CA . LYS A 1 189 ? -3.142 -7.289 18.586 1.00 98.06 189 LYS A CA 1
ATOM 1459 C C . LYS A 1 189 ? -4.402 -6.490 18.226 1.00 98.06 189 LYS A C 1
ATOM 1461 O O . LYS A 1 189 ? -5.240 -6.283 19.099 1.00 98.06 189 LYS A O 1
ATOM 1466 N N . ALA A 1 190 ? -4.551 -6.073 16.969 1.00 96.44 190 ALA A N 1
ATOM 1467 C CA . ALA A 1 190 ? -5.729 -5.361 16.477 1.00 96.44 190 ALA A CA 1
ATOM 1468 C C . ALA A 1 190 ? -6.998 -6.216 16.588 1.00 96.44 190 ALA A C 1
ATOM 1470 O O . ALA A 1 190 ? -7.975 -5.752 17.167 1.00 96.44 190 ALA A O 1
ATOM 1471 N N . ASN A 1 191 ? -6.954 -7.478 16.146 1.00 95.50 191 ASN A N 1
ATOM 1472 C CA . ASN A 1 191 ? -8.090 -8.400 16.256 1.00 95.50 191 ASN A CA 1
ATOM 1473 C C . ASN A 1 191 ? -8.500 -8.655 17.715 1.00 95.50 191 ASN A C 1
ATOM 1475 O O . ASN A 1 191 ? -9.686 -8.771 18.009 1.00 95.50 191 ASN A O 1
ATOM 1479 N N . VAL A 1 192 ? -7.532 -8.745 18.637 1.00 96.62 192 VAL A N 1
ATOM 1480 C CA . VAL A 1 192 ? -7.811 -8.889 20.078 1.00 96.62 192 VAL A CA 1
ATOM 1481 C C . VAL A 1 192 ? -8.448 -7.621 20.648 1.00 96.62 192 VAL A C 1
ATOM 1483 O O . VAL A 1 192 ? -9.359 -7.713 21.465 1.00 96.62 192 VAL A O 1
ATOM 1486 N N . ALA A 1 193 ? -7.971 -6.445 20.235 1.00 95.75 193 ALA A N 1
ATOM 1487 C CA . ALA A 1 193 ? -8.486 -5.168 20.716 1.00 95.75 193 ALA A CA 1
ATOM 1488 C C . ALA A 1 193 ? -9.895 -4.864 20.183 1.00 95.75 193 ALA A C 1
ATOM 1490 O O . ALA A 1 193 ? -10.729 -4.344 20.923 1.00 95.75 193 ALA A O 1
ATOM 1491 N N . ASN A 1 194 ? -10.159 -5.184 18.915 1.00 95.38 194 ASN A N 1
ATOM 1492 C CA . ASN A 1 194 ? -11.444 -4.972 18.264 1.00 95.38 194 ASN A CA 1
ATOM 1493 C C . ASN A 1 194 ? -11.645 -5.988 17.118 1.00 95.38 194 ASN A C 1
ATOM 1495 O O . ASN A 1 194 ? -11.147 -5.762 16.015 1.00 95.38 194 ASN A O 1
ATOM 1499 N N . PRO A 1 195 ? -12.409 -7.077 17.335 1.00 93.62 195 PRO A N 1
ATOM 1500 C CA . PRO A 1 195 ? -12.658 -8.099 16.312 1.00 93.62 195 PRO A CA 1
ATOM 1501 C C . PRO A 1 195 ? -13.409 -7.598 15.072 1.00 93.62 195 PRO A C 1
ATOM 1503 O O . PRO A 1 195 ? -13.373 -8.255 14.036 1.00 93.62 195 PRO A O 1
ATOM 1506 N N . ASN A 1 196 ? -14.100 -6.459 15.178 1.00 91.94 196 ASN A N 1
ATOM 1507 C CA . ASN A 1 196 ? -14.814 -5.848 14.058 1.00 91.94 196 ASN A CA 1
ATOM 1508 C C . ASN A 1 196 ? -13.912 -4.913 13.237 1.00 91.94 196 ASN A C 1
ATOM 1510 O O . ASN A 1 196 ? -14.300 -4.500 12.147 1.00 91.94 196 ASN A O 1
ATOM 1514 N N . HIS A 1 197 ? -12.722 -4.567 13.742 1.00 92.75 197 HIS A N 1
ATOM 1515 C CA . HIS A 1 197 ? -11.778 -3.726 13.020 1.00 92.75 197 HIS A CA 1
ATOM 1516 C C . HIS A 1 197 ? -11.021 -4.534 11.964 1.00 92.75 197 HIS A C 1
ATOM 1518 O O . HIS A 1 197 ? -10.460 -5.591 12.248 1.00 92.75 197 HIS A O 1
ATOM 1524 N N . THR A 1 198 ? -10.928 -4.001 10.748 1.00 91.62 198 THR A N 1
ATOM 1525 C CA . THR A 1 198 ? -10.244 -4.673 9.638 1.00 91.62 198 THR A CA 1
ATOM 1526 C C . THR A 1 198 ? -8.879 -4.048 9.350 1.00 91.62 198 THR A C 1
ATOM 1528 O O . THR A 1 198 ? -8.787 -2.982 8.744 1.00 91.62 198 THR A O 1
ATOM 1531 N N . ALA A 1 199 ? -7.791 -4.745 9.687 1.00 92.94 199 ALA A N 1
ATOM 1532 C CA . ALA A 1 199 ? -6.445 -4.358 9.261 1.00 92.94 199 ALA A CA 1
ATOM 1533 C C . ALA A 1 199 ? -6.113 -4.927 7.868 1.00 92.94 199 ALA A C 1
ATOM 1535 O O . ALA A 1 199 ? -6.082 -6.141 7.664 1.00 92.94 199 ALA A O 1
ATOM 1536 N N . ASN A 1 200 ? -5.836 -4.048 6.904 1.00 93.00 200 ASN A N 1
ATOM 1537 C CA . ASN A 1 200 ? -5.441 -4.406 5.543 1.00 93.00 200 ASN A CA 1
ATOM 1538 C C . ASN A 1 200 ? -3.958 -4.093 5.323 1.00 93.00 200 ASN A C 1
ATOM 1540 O O . ASN A 1 200 ? -3.462 -3.034 5.716 1.00 93.00 200 ASN A O 1
ATOM 1544 N N . PHE A 1 201 ? -3.259 -4.989 4.631 1.00 95.31 201 PHE A N 1
ATOM 1545 C CA . PHE A 1 201 ? -1.820 -4.879 4.415 1.00 95.31 201 PHE A CA 1
ATOM 1546 C C . PHE A 1 201 ? -1.486 -4.806 2.932 1.00 95.31 201 PHE A C 1
ATOM 1548 O O . PHE A 1 201 ? -2.123 -5.441 2.089 1.00 95.31 201 PHE A O 1
ATOM 1555 N N . GLN A 1 202 ? -0.464 -4.023 2.621 1.00 95.19 202 GLN A N 1
ATOM 1556 C CA . GLN A 1 202 ? 0.081 -3.865 1.290 1.00 95.19 202 GLN A CA 1
ATOM 1557 C C . GLN A 1 202 ? 1.606 -3.939 1.331 1.00 95.19 202 GLN A C 1
ATOM 1559 O O . GLN A 1 202 ? 2.245 -3.377 2.221 1.00 95.19 202 GLN A O 1
ATOM 1564 N N . VAL A 1 203 ? 2.181 -4.549 0.298 1.00 96.19 203 VAL A N 1
ATOM 1565 C CA . VAL A 1 203 ? 3.585 -4.360 -0.051 1.00 96.19 203 VAL A CA 1
ATOM 1566 C C . VAL A 1 203 ? 3.683 -3.666 -1.405 1.00 96.19 203 VAL A C 1
ATOM 1568 O O . VAL A 1 203 ? 3.107 -4.120 -2.394 1.00 96.19 203 VAL A O 1
ATOM 1571 N N . SER A 1 204 ? 4.396 -2.547 -1.455 1.00 94.31 204 SER A N 1
ATOM 1572 C CA . SER A 1 204 ? 4.735 -1.826 -2.677 1.00 94.31 204 SER A CA 1
ATOM 1573 C C . SER A 1 204 ? 5.925 -2.519 -3.338 1.00 94.31 204 SER A C 1
ATOM 1575 O O . SER A 1 204 ? 7.085 -2.247 -3.041 1.00 94.31 204 SER A O 1
ATOM 1577 N N . VAL A 1 205 ? 5.615 -3.502 -4.185 1.00 96.00 205 VAL A N 1
ATOM 1578 C CA . VAL A 1 205 ? 6.596 -4.390 -4.815 1.00 96.00 205 VAL A CA 1
ATOM 1579 C C . VAL A 1 205 ? 7.258 -3.712 -6.011 1.00 96.00 205 VAL A C 1
ATOM 1581 O O . VAL A 1 205 ? 8.466 -3.835 -6.166 1.00 96.00 205 VAL A O 1
ATOM 1584 N N . HIS A 1 206 ? 6.491 -2.982 -6.829 1.00 94.38 206 HIS A N 1
ATOM 1585 C CA . HIS A 1 206 ? 6.931 -2.223 -8.017 1.00 94.38 206 HIS A CA 1
ATOM 1586 C C . HIS A 1 206 ? 7.533 -3.029 -9.188 1.00 94.38 206 HIS A C 1
ATOM 1588 O O . HIS A 1 206 ? 7.387 -2.614 -10.336 1.00 94.38 206 HIS A O 1
ATOM 1594 N N . SER A 1 207 ? 8.164 -4.180 -8.946 1.00 96.19 207 SER A N 1
ATOM 1595 C CA . SER A 1 207 ? 8.725 -5.058 -9.980 1.00 96.19 207 SER A CA 1
ATOM 1596 C C . SER A 1 207 ? 8.871 -6.495 -9.475 1.00 96.19 207 SER A C 1
ATOM 1598 O O . SER A 1 207 ? 9.126 -6.709 -8.294 1.00 96.19 207 SER A O 1
ATOM 1600 N N . THR A 1 208 ? 8.759 -7.496 -10.349 1.00 97.12 208 THR A N 1
ATOM 1601 C CA . THR A 1 208 ? 9.127 -8.884 -9.995 1.00 97.12 208 THR A CA 1
ATOM 1602 C C . THR A 1 208 ? 10.639 -9.118 -10.043 1.00 97.12 208 THR A C 1
ATOM 1604 O O . THR A 1 208 ? 11.138 -10.091 -9.485 1.00 97.12 208 THR A O 1
ATOM 1607 N N . ASN A 1 209 ? 11.402 -8.206 -10.651 1.00 96.19 209 ASN A N 1
ATOM 1608 C CA . ASN A 1 209 ? 12.859 -8.259 -10.684 1.00 96.19 209 ASN A CA 1
ATOM 1609 C C . ASN A 1 209 ? 13.458 -7.517 -9.479 1.00 96.19 209 ASN A C 1
ATOM 1611 O O . ASN A 1 209 ? 13.273 -6.310 -9.336 1.00 96.19 209 ASN A O 1
ATOM 1615 N N . HIS A 1 210 ? 14.235 -8.216 -8.648 1.00 93.94 210 HIS A N 1
ATOM 1616 C CA . HIS A 1 210 ? 14.791 -7.652 -7.414 1.00 93.94 210 HIS A CA 1
ATOM 1617 C C . HIS A 1 210 ? 15.650 -6.394 -7.627 1.00 93.94 210 HIS A C 1
ATOM 1619 O O . HIS A 1 210 ? 15.490 -5.421 -6.892 1.00 93.94 210 HIS A O 1
ATOM 1625 N N . ALA A 1 211 ? 16.520 -6.376 -8.641 1.00 93.44 211 ALA A N 1
ATOM 1626 C CA . ALA A 1 211 ? 17.374 -5.220 -8.912 1.00 93.44 211 ALA A CA 1
ATOM 1627 C C . ALA A 1 211 ? 16.542 -3.982 -9.281 1.00 93.44 211 ALA A C 1
ATOM 1629 O O . ALA A 1 211 ? 16.801 -2.888 -8.782 1.00 93.44 211 ALA A O 1
ATOM 1630 N N . LEU A 1 212 ? 15.485 -4.167 -10.076 1.00 93.31 212 LEU A N 1
ATOM 1631 C CA . LEU A 1 212 ? 14.546 -3.094 -10.398 1.00 93.31 212 LEU A CA 1
ATOM 1632 C C . LEU A 1 212 ? 13.722 -2.650 -9.183 1.00 93.31 212 LEU A C 1
ATOM 1634 O O . LEU A 1 212 ? 13.433 -1.464 -9.070 1.00 93.31 212 LEU A O 1
ATOM 1638 N N . ARG A 1 213 ? 13.374 -3.551 -8.250 1.00 94.06 213 ARG A N 1
ATOM 1639 C CA . ARG A 1 213 ? 12.716 -3.166 -6.983 1.00 94.06 213 ARG A CA 1
ATOM 1640 C C . ARG A 1 213 ? 13.605 -2.233 -6.160 1.00 94.06 213 ARG A C 1
ATOM 1642 O O . ARG A 1 213 ? 13.147 -1.187 -5.704 1.00 94.06 213 ARG A O 1
ATOM 1649 N N . VAL A 1 214 ? 14.874 -2.602 -5.991 1.00 91.88 214 VAL A N 1
ATOM 1650 C CA . VAL A 1 214 ? 15.883 -1.800 -5.278 1.00 91.88 214 VAL A CA 1
ATOM 1651 C C . VAL A 1 214 ? 16.059 -0.446 -5.966 1.00 91.88 214 VAL A C 1
ATOM 1653 O O . VAL A 1 214 ? 15.971 0.588 -5.309 1.00 91.88 214 VAL A O 1
ATOM 1656 N N . GLN A 1 215 ? 16.204 -0.432 -7.293 1.00 89.44 215 GLN A N 1
ATOM 1657 C CA . GLN A 1 215 ? 16.312 0.809 -8.061 1.00 89.44 215 GLN A CA 1
ATOM 1658 C C . GLN A 1 215 ? 15.079 1.706 -7.892 1.00 89.44 215 GLN A C 1
ATOM 1660 O O . GLN A 1 215 ? 15.224 2.902 -7.665 1.00 89.44 215 GLN A O 1
ATOM 1665 N N . HIS A 1 216 ? 13.873 1.140 -7.989 1.00 88.75 216 HIS A N 1
ATOM 1666 C CA . HIS A 1 216 ? 12.627 1.899 -7.880 1.00 88.75 216 HIS A CA 1
ATOM 1667 C C . HIS A 1 216 ? 12.442 2.493 -6.483 1.00 88.75 216 HIS A C 1
ATOM 1669 O O . HIS A 1 216 ? 11.855 3.553 -6.348 1.00 88.75 216 HIS A O 1
ATOM 1675 N N . THR A 1 217 ? 12.914 1.823 -5.436 1.00 87.31 217 THR A N 1
ATOM 1676 C CA . THR A 1 217 ? 12.705 2.255 -4.044 1.00 87.31 217 THR A CA 1
ATOM 1677 C C . THR A 1 217 ? 13.846 3.112 -3.493 1.00 87.31 217 THR A C 1
ATOM 1679 O O . THR A 1 217 ? 13.691 3.746 -2.449 1.00 87.31 217 THR A O 1
ATOM 1682 N N . GLY A 1 218 ? 14.999 3.126 -4.166 1.00 85.06 218 GLY A N 1
ATOM 1683 C CA . GLY A 1 218 ? 16.178 3.878 -3.738 1.00 85.06 218 GLY A CA 1
ATOM 1684 C C . GLY A 1 218 ? 16.823 3.348 -2.450 1.00 85.06 218 GLY A C 1
ATOM 1685 O O . GLY A 1 218 ? 17.613 4.058 -1.830 1.00 85.06 218 GLY A O 1
ATOM 1686 N N . VAL A 1 219 ? 16.497 2.122 -2.020 1.00 85.94 219 VAL A N 1
ATOM 1687 C CA . VAL A 1 219 ? 17.069 1.494 -0.814 1.00 85.94 219 VAL A CA 1
ATOM 1688 C C . VAL A 1 219 ? 18.064 0.399 -1.174 1.00 85.94 219 VAL A C 1
ATOM 1690 O O . VAL A 1 219 ? 18.001 -0.188 -2.246 1.00 85.94 219 VAL A O 1
ATOM 1693 N N . THR A 1 220 ? 18.984 0.082 -0.264 1.00 84.31 220 THR A N 1
ATOM 1694 C CA . THR A 1 220 ? 20.056 -0.891 -0.531 1.00 84.31 220 THR A CA 1
ATOM 1695 C C . THR A 1 220 ? 19.609 -2.348 -0.444 1.00 84.31 220 THR A C 1
ATOM 1697 O O . THR A 1 220 ? 20.180 -3.193 -1.129 1.00 84.31 220 THR A O 1
ATOM 1700 N N . ARG A 1 221 ? 18.628 -2.664 0.411 1.00 91.00 221 ARG A N 1
ATOM 1701 C CA . ARG A 1 221 ? 18.144 -4.031 0.640 1.00 91.00 221 ARG A CA 1
ATOM 1702 C C . ARG A 1 221 ? 16.634 -4.059 0.838 1.00 91.00 221 ARG A C 1
ATOM 1704 O O . ARG A 1 221 ? 16.074 -3.257 1.584 1.00 91.00 221 ARG A O 1
ATOM 1711 N N . LEU A 1 222 ? 16.003 -5.034 0.199 1.00 95.62 222 LEU A N 1
ATOM 1712 C CA . LEU A 1 222 ? 14.585 -5.344 0.321 1.00 95.62 222 LEU A CA 1
ATOM 1713 C C . LEU A 1 222 ? 14.426 -6.815 0.686 1.00 95.62 222 LEU A C 1
ATOM 1715 O O . LEU A 1 222 ? 15.214 -7.649 0.237 1.00 95.62 222 LEU A O 1
ATOM 1719 N N . LEU A 1 223 ? 13.363 -7.137 1.416 1.00 96.38 223 LEU A N 1
ATOM 1720 C CA . LEU A 1 223 ? 12.996 -8.522 1.673 1.00 96.38 223 LEU A CA 1
ATOM 1721 C C . LEU A 1 223 ? 12.655 -9.242 0.348 1.00 96.38 223 LEU A C 1
ATOM 1723 O O . LEU A 1 223 ? 12.069 -8.635 -0.573 1.00 96.38 223 LEU A O 1
ATOM 1727 N N . PRO A 1 224 ? 13.030 -10.528 0.217 1.00 97.00 224 PRO A N 1
ATOM 1728 C CA . PRO A 1 224 ? 12.761 -11.320 -0.979 1.00 97.00 224 PRO A CA 1
ATOM 1729 C C . PRO A 1 224 ? 11.254 -11.560 -1.162 1.00 97.00 224 PRO A C 1
ATOM 1731 O O . PRO A 1 224 ? 10.466 -11.456 -0.219 1.00 97.00 224 PRO A O 1
ATOM 1734 N N . LEU A 1 225 ? 10.833 -11.860 -2.396 1.00 98.06 225 LEU A N 1
ATOM 1735 C CA . LEU A 1 225 ? 9.409 -12.040 -2.712 1.00 98.06 225 LEU A CA 1
ATOM 1736 C C . LEU A 1 225 ? 8.807 -13.230 -1.952 1.00 98.06 225 LEU A C 1
ATOM 1738 O O . LEU A 1 225 ? 7.654 -13.171 -1.539 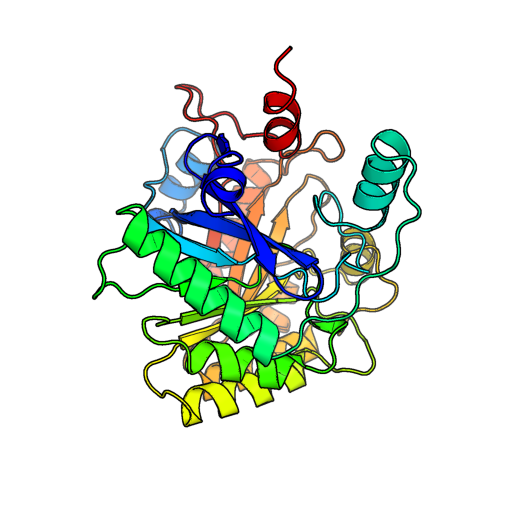1.00 98.06 225 LEU A O 1
ATOM 1742 N N . GLU A 1 226 ? 9.600 -14.264 -1.691 1.00 98.25 226 GLU A N 1
ATOM 1743 C CA . GLU A 1 226 ? 9.210 -15.457 -0.943 1.00 98.25 226 GLU A CA 1
ATOM 1744 C C . GLU A 1 2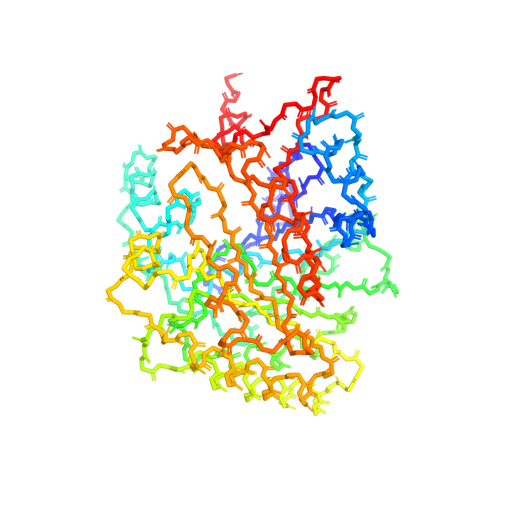26 ? 8.871 -15.146 0.524 1.00 98.25 226 GLU A C 1
ATOM 1746 O O . GLU A 1 226 ? 7.960 -15.746 1.101 1.00 98.25 226 GLU A O 1
ATOM 1751 N N . GLU A 1 227 ? 9.571 -14.189 1.140 1.00 98.12 227 GLU A N 1
ATOM 1752 C CA . GLU A 1 227 ? 9.241 -13.727 2.492 1.00 98.12 227 GLU A CA 1
ATOM 1753 C C . GLU A 1 227 ? 7.946 -12.920 2.503 1.00 98.12 227 GLU A C 1
ATOM 1755 O O . GLU A 1 227 ? 7.093 -13.129 3.369 1.00 98.12 227 GLU A O 1
ATOM 1760 N N . ILE A 1 228 ? 7.754 -12.068 1.493 1.00 98.50 228 ILE A N 1
ATOM 1761 C CA . ILE A 1 228 ? 6.505 -11.328 1.301 1.00 98.50 228 ILE A CA 1
ATOM 1762 C C . ILE A 1 228 ? 5.341 -12.310 1.091 1.00 98.50 228 ILE A C 1
ATOM 1764 O O . ILE A 1 228 ? 4.291 -12.151 1.707 1.00 98.50 228 ILE A O 1
ATOM 1768 N N . ALA A 1 229 ? 5.521 -13.367 0.296 1.00 98.56 229 ALA A N 1
ATOM 1769 C CA . ALA A 1 229 ? 4.500 -14.387 0.061 1.00 98.56 229 ALA A CA 1
ATOM 1770 C C . ALA A 1 229 ? 4.130 -15.152 1.341 1.00 98.56 229 ALA A C 1
ATOM 1772 O O . ALA A 1 229 ? 2.951 -15.373 1.624 1.00 98.56 229 ALA A O 1
ATOM 1773 N N . ARG A 1 230 ? 5.126 -15.505 2.165 1.00 98.50 230 ARG A N 1
ATOM 1774 C CA . ARG A 1 230 ? 4.888 -16.135 3.472 1.00 98.50 230 ARG A CA 1
ATOM 1775 C C . ARG A 1 230 ? 4.106 -15.213 4.406 1.00 98.50 230 ARG A C 1
ATOM 1777 O O . ARG A 1 230 ? 3.182 -15.669 5.079 1.00 98.50 230 ARG A O 1
ATOM 1784 N N . ALA A 1 231 ? 4.454 -13.927 4.433 1.00 98.25 231 ALA A N 1
ATOM 1785 C CA . ALA A 1 231 ? 3.723 -12.933 5.206 1.00 98.25 231 ALA A CA 1
ATOM 1786 C C . ALA A 1 231 ? 2.280 -12.776 4.710 1.00 98.25 231 ALA A C 1
ATOM 1788 O O . ALA A 1 231 ? 1.376 -12.739 5.538 1.00 98.25 231 ALA A O 1
ATOM 1789 N N . ALA A 1 232 ? 2.053 -12.777 3.390 1.00 98.38 232 ALA A N 1
ATOM 1790 C CA . ALA A 1 232 ? 0.719 -12.711 2.792 1.00 98.38 232 ALA A CA 1
ATOM 1791 C C . ALA A 1 232 ? -0.190 -13.830 3.314 1.00 98.38 232 ALA A C 1
ATOM 1793 O O . ALA A 1 232 ? -1.266 -13.555 3.837 1.00 98.38 232 ALA A O 1
ATOM 1794 N N . LYS A 1 233 ? 0.288 -15.079 3.254 1.00 98.38 233 LYS A N 1
ATOM 1795 C CA . LYS A 1 233 ? -0.438 -16.252 3.753 1.00 98.38 233 LYS A CA 1
ATOM 1796 C C . LYS A 1 233 ? -0.741 -16.155 5.249 1.00 98.38 233 LYS A C 1
ATOM 1798 O O . LYS A 1 233 ? -1.860 -16.417 5.682 1.00 98.38 233 LYS A O 1
ATOM 1803 N N . ASN A 1 234 ? 0.252 -15.767 6.050 1.00 97.81 234 ASN A N 1
ATOM 1804 C CA . ASN A 1 234 ? 0.079 -15.632 7.497 1.00 97.81 234 ASN A CA 1
ATOM 1805 C C . ASN A 1 234 ? -0.937 -14.538 7.847 1.00 97.81 234 ASN A C 1
ATOM 1807 O O . ASN A 1 234 ? -1.796 -14.749 8.699 1.00 97.81 234 ASN A O 1
ATOM 1811 N N . LEU A 1 235 ? -0.842 -13.380 7.192 1.00 97.81 235 LEU A N 1
ATOM 1812 C CA . LEU A 1 235 ? -1.754 -12.261 7.400 1.00 97.81 235 LEU A CA 1
ATOM 1813 C C . LEU A 1 235 ? -3.168 -12.612 6.949 1.00 97.81 235 LEU A C 1
ATOM 1815 O O . LEU A 1 235 ? -4.100 -12.331 7.693 1.00 97.81 235 LEU A O 1
ATOM 1819 N N . HIS A 1 236 ? -3.326 -13.303 5.818 1.00 97.31 236 HIS A N 1
ATOM 1820 C CA . HIS A 1 236 ? -4.626 -13.782 5.359 1.00 97.31 236 HIS A CA 1
ATOM 1821 C C . HIS A 1 236 ? -5.284 -14.717 6.384 1.00 97.31 236 HIS A C 1
ATOM 1823 O O . HIS A 1 236 ? -6.455 -14.538 6.706 1.00 97.31 236 HIS A O 1
ATOM 1829 N N . GLY A 1 237 ? -4.525 -15.638 6.987 1.00 96.00 237 GLY A N 1
ATOM 1830 C CA . GLY A 1 237 ? -5.033 -16.502 8.059 1.00 96.00 237 GLY A CA 1
ATOM 1831 C C . GLY A 1 237 ? -5.428 -15.766 9.349 1.00 96.00 237 GLY A C 1
ATOM 1832 O O . GLY A 1 237 ? -6.221 -16.293 10.124 1.00 96.00 237 GLY A O 1
ATOM 1833 N N . ILE A 1 238 ? -4.894 -14.562 9.590 1.00 96.12 238 ILE A N 1
ATOM 1834 C CA . ILE A 1 238 ? -5.206 -13.746 10.776 1.00 96.12 238 ILE A CA 1
ATOM 1835 C C . ILE A 1 238 ? -6.383 -12.809 10.504 1.00 96.12 238 ILE A C 1
ATOM 1837 O O . ILE A 1 238 ? -7.276 -12.689 11.336 1.00 96.12 238 ILE A O 1
ATOM 1841 N N . THR A 1 239 ? -6.375 -12.111 9.369 1.00 95.12 239 THR A N 1
ATOM 1842 C CA . THR A 1 239 ? -7.340 -11.041 9.078 1.00 95.12 239 THR A CA 1
ATOM 1843 C C . THR A 1 239 ? -8.495 -11.487 8.193 1.00 95.12 239 THR A C 1
ATOM 1845 O O . THR A 1 239 ? -9.474 -10.758 8.072 1.00 95.12 239 THR A O 1
ATOM 1848 N N . GLY A 1 240 ? -8.386 -12.638 7.524 1.00 95.19 240 GLY A N 1
ATOM 1849 C CA . GLY A 1 240 ? -9.321 -13.044 6.473 1.00 95.19 240 GLY A CA 1
ATOM 1850 C C . GLY A 1 240 ? -9.264 -12.147 5.229 1.00 95.19 240 GLY A C 1
ATOM 1851 O O . GLY A 1 240 ? -10.178 -12.174 4.407 1.00 95.19 240 GLY A O 1
ATOM 1852 N N . ARG A 1 241 ? -8.219 -11.316 5.085 1.00 94.81 241 ARG A N 1
ATOM 1853 C CA . ARG A 1 241 ? -8.045 -10.389 3.957 1.00 94.81 241 ARG A CA 1
ATOM 1854 C C . ARG A 1 241 ? -6.773 -10.704 3.184 1.00 94.81 241 ARG A C 1
ATOM 1856 O O . ARG A 1 241 ? -5.716 -10.927 3.772 1.00 94.81 241 ARG A O 1
ATOM 1863 N N . LYS A 1 242 ? -6.870 -10.647 1.856 1.00 97.19 242 LYS A N 1
ATOM 1864 C CA . LYS A 1 242 ? -5.717 -10.774 0.961 1.00 97.19 242 LYS A CA 1
ATOM 1865 C C . LYS A 1 242 ? -4.776 -9.585 1.131 1.00 97.19 242 LYS A C 1
ATOM 1867 O O . LYS A 1 242 ? -5.220 -8.439 1.230 1.00 97.19 242 LYS A O 1
ATOM 1872 N N . MET A 1 243 ? -3.474 -9.843 1.106 1.00 97.38 243 MET A N 1
ATOM 1873 C CA . MET A 1 243 ? -2.471 -8.782 1.098 1.00 97.38 243 MET A CA 1
ATOM 1874 C C . MET A 1 243 ? -2.341 -8.190 -0.309 1.00 97.38 243 MET A C 1
ATOM 1876 O O . MET A 1 243 ? -2.231 -8.914 -1.298 1.00 97.38 243 MET A O 1
ATOM 1880 N N . SER A 1 244 ? -2.323 -6.864 -0.416 1.00 97.00 244 SER A N 1
ATOM 1881 C CA . SER A 1 244 ? -2.151 -6.188 -1.703 1.00 97.00 244 SER A CA 1
ATOM 1882 C C . SER A 1 244 ? -0.680 -6.148 -2.115 1.00 97.00 244 SER A C 1
ATOM 1884 O O . SER A 1 244 ? 0.171 -5.690 -1.359 1.00 97.00 244 SER A O 1
ATOM 1886 N N . LEU A 1 245 ? -0.382 -6.533 -3.350 1.00 97.88 245 LEU A N 1
ATOM 1887 C CA . LEU A 1 245 ? 0.906 -6.318 -4.005 1.00 97.88 245 LEU A CA 1
ATOM 1888 C C . LEU A 1 245 ? 0.756 -5.125 -4.946 1.00 97.88 245 LEU A C 1
ATOM 1890 O O . LEU A 1 245 ? 0.091 -5.215 -5.976 1.00 97.88 245 LEU A O 1
ATOM 1894 N N . SER A 1 246 ? 1.308 -3.980 -4.559 1.00 94.81 246 SER A N 1
ATOM 1895 C CA . SER A 1 246 ? 1.184 -2.739 -5.321 1.00 94.81 246 SER A CA 1
ATOM 1896 C C . SER A 1 246 ? 2.333 -2.569 -6.303 1.00 94.81 246 SER A C 1
ATOM 1898 O O . SER A 1 246 ? 3.507 -2.647 -5.935 1.00 94.81 246 SER A O 1
ATOM 1900 N N . PHE A 1 247 ? 1.980 -2.277 -7.548 1.00 94.62 247 PHE A N 1
ATOM 1901 C CA . PHE A 1 247 ? 2.899 -2.016 -8.641 1.00 94.62 247 PHE A CA 1
ATOM 1902 C C . PHE A 1 247 ? 2.652 -0.621 -9.193 1.00 94.62 247 PHE A C 1
ATOM 1904 O O . PHE A 1 247 ? 1.630 -0.367 -9.828 1.00 94.62 247 PHE A O 1
ATOM 1911 N N . VAL A 1 248 ? 3.609 0.273 -8.956 1.00 89.94 248 VAL A N 1
ATOM 1912 C CA . VAL A 1 248 ? 3.651 1.571 -9.634 1.00 89.94 248 VAL A CA 1
ATOM 1913 C C . VAL A 1 248 ? 4.213 1.364 -11.037 1.00 89.94 248 VAL A C 1
ATOM 1915 O O . VAL A 1 248 ? 5.309 0.820 -11.186 1.00 89.94 248 VAL A O 1
ATOM 1918 N N . LEU A 1 249 ? 3.442 1.751 -12.054 1.00 90.38 249 LEU A N 1
ATOM 1919 C CA . LEU A 1 249 ? 3.718 1.436 -13.451 1.00 90.38 249 LEU A CA 1
ATOM 1920 C C . LEU A 1 249 ? 4.204 2.659 -14.226 1.00 90.38 249 LEU A C 1
ATOM 1922 O O . LEU A 1 249 ? 3.511 3.668 -14.311 1.00 90.38 249 LEU A O 1
ATOM 1926 N N . HIS A 1 250 ? 5.361 2.507 -14.856 1.00 89.81 250 HIS A N 1
ATOM 1927 C CA . HIS A 1 250 ? 5.983 3.427 -15.803 1.00 89.81 250 HIS A CA 1
ATOM 1928 C C . HIS A 1 250 ? 6.533 2.614 -16.993 1.00 89.81 250 HIS A C 1
ATOM 1930 O O . HIS A 1 250 ? 6.489 1.380 -16.995 1.00 89.81 250 HIS A O 1
ATOM 1936 N N . ALA A 1 251 ? 7.074 3.271 -18.020 1.00 88.81 251 ALA A N 1
ATOM 1937 C CA . ALA A 1 251 ? 7.563 2.623 -19.244 1.00 88.81 251 ALA A CA 1
ATOM 1938 C C . ALA A 1 251 ? 8.588 1.501 -18.977 1.00 88.81 251 ALA A C 1
ATOM 1940 O O . ALA A 1 251 ? 8.607 0.482 -19.669 1.00 88.81 251 ALA A O 1
ATOM 1941 N N . GLY A 1 252 ? 9.408 1.672 -17.936 1.00 88.19 252 GLY A N 1
ATOM 1942 C CA . GLY A 1 252 ? 10.445 0.727 -17.515 1.00 88.19 252 GLY A CA 1
ATOM 1943 C C . GLY A 1 252 ? 9.986 -0.360 -16.539 1.00 88.19 252 GLY A C 1
ATOM 1944 O O . GLY A 1 252 ? 10.809 -1.174 -16.130 1.00 88.19 252 GLY A O 1
ATOM 1945 N N . SER A 1 253 ? 8.712 -0.395 -16.137 1.00 91.00 253 SER A N 1
ATOM 1946 C CA . SER A 1 253 ? 8.227 -1.397 -15.181 1.00 91.00 253 SER A CA 1
ATOM 1947 C C . SER A 1 253 ? 8.336 -2.809 -15.749 1.00 91.00 253 SER A C 1
ATOM 1949 O O . SER A 1 253 ? 8.038 -3.044 -16.922 1.00 91.00 253 SER A O 1
ATOM 1951 N N . VAL A 1 254 ? 8.731 -3.767 -14.910 1.00 94.81 254 VAL A N 1
ATOM 1952 C CA . VAL A 1 254 ? 8.834 -5.189 -15.261 1.00 94.81 254 VAL A CA 1
ATOM 1953 C C . VAL A 1 254 ? 8.030 -5.998 -14.256 1.00 94.81 254 VAL A C 1
ATOM 1955 O O . VAL A 1 254 ? 8.332 -6.014 -13.066 1.00 94.81 254 VAL A O 1
ATOM 1958 N N . ILE A 1 255 ? 6.985 -6.654 -14.746 1.00 96.94 255 ILE A N 1
ATOM 1959 C CA . ILE A 1 255 ? 6.112 -7.516 -13.955 1.00 96.94 255 ILE A CA 1
ATOM 1960 C C . ILE A 1 255 ? 5.941 -8.786 -14.761 1.00 96.94 255 ILE A C 1
ATOM 1962 O O . ILE A 1 255 ? 5.378 -8.750 -15.853 1.00 96.94 255 ILE A O 1
ATOM 1966 N N . ASP A 1 256 ? 6.477 -9.872 -14.229 1.00 97.62 256 ASP A N 1
ATOM 1967 C CA . ASP A 1 256 ? 6.416 -11.195 -14.830 1.00 97.62 256 ASP A CA 1
ATOM 1968 C C . ASP A 1 256 ? 5.281 -12.006 -14.177 1.00 97.62 256 ASP A C 1
ATOM 1970 O O . ASP A 1 256 ? 5.382 -12.350 -12.993 1.00 97.62 256 ASP A O 1
ATOM 1974 N N . PRO A 1 257 ? 4.185 -12.299 -14.905 1.00 97.69 257 PRO A N 1
ATOM 1975 C CA . PRO A 1 257 ? 3.095 -13.122 -14.391 1.00 97.69 257 PRO A CA 1
ATOM 1976 C C . PRO A 1 257 ? 3.535 -14.527 -13.967 1.00 97.69 257 PRO A C 1
ATOM 1978 O O . PRO A 1 257 ? 2.980 -15.059 -13.006 1.00 97.69 257 PRO A O 1
ATOM 1981 N N . GLU A 1 258 ? 4.531 -15.125 -14.629 1.00 97.69 258 GLU A N 1
ATOM 1982 C CA . GLU A 1 258 ? 5.017 -16.465 -14.280 1.00 97.69 258 GLU A CA 1
ATOM 1983 C C . GLU A 1 258 ? 5.696 -16.452 -12.912 1.00 97.69 258 GLU A C 1
ATOM 1985 O O . GLU A 1 258 ? 5.381 -17.275 -12.053 1.00 97.69 258 GLU A O 1
ATOM 1990 N N . GLU A 1 259 ? 6.546 -15.455 -12.668 1.00 98.00 259 GLU A N 1
ATOM 1991 C CA . GLU A 1 259 ? 7.172 -15.232 -11.366 1.00 98.00 259 GLU A CA 1
ATOM 1992 C C . GLU A 1 259 ? 6.133 -14.958 -10.270 1.00 98.00 259 GLU A C 1
ATOM 1994 O O . GLU A 1 259 ? 6.227 -15.502 -9.169 1.00 98.00 259 GLU A O 1
ATOM 1999 N N . LEU A 1 260 ? 5.093 -14.169 -10.567 1.00 97.88 260 LEU A N 1
ATOM 2000 C CA . LEU A 1 260 ? 3.998 -13.958 -9.619 1.00 97.88 260 LEU A CA 1
ATOM 2001 C C . LEU A 1 260 ? 3.283 -15.269 -9.285 1.00 97.88 260 LEU A C 1
ATOM 2003 O O . LEU A 1 260 ? 3.027 -15.524 -8.111 1.00 97.88 260 LEU A O 1
ATOM 2007 N N . ASN A 1 261 ? 2.971 -16.101 -10.282 1.00 97.31 261 ASN A N 1
ATOM 2008 C CA . ASN A 1 261 ? 2.298 -17.395 -10.101 1.00 97.31 261 ASN A CA 1
ATOM 2009 C C . ASN A 1 261 ? 3.159 -18.411 -9.360 1.00 97.31 261 ASN A C 1
ATOM 2011 O O . ASN A 1 261 ? 2.636 -19.178 -8.555 1.00 97.31 261 ASN A O 1
ATOM 2015 N N . ARG A 1 262 ? 4.472 -18.380 -9.582 1.00 98.06 262 ARG A N 1
ATOM 2016 C CA . ARG A 1 262 ? 5.434 -19.210 -8.859 1.00 98.06 262 ARG A CA 1
ATOM 2017 C C . ARG A 1 262 ? 5.519 -18.830 -7.381 1.00 98.06 262 ARG A C 1
ATOM 2019 O O . ARG A 1 262 ? 5.643 -19.715 -6.537 1.00 98.06 262 ARG A O 1
ATOM 2026 N N . THR A 1 263 ? 5.469 -17.535 -7.077 1.00 98.44 263 THR A N 1
ATOM 2027 C CA . THR A 1 263 ? 5.825 -17.021 -5.748 1.00 98.44 263 THR A CA 1
ATOM 2028 C C . THR A 1 263 ? 4.613 -16.697 -4.870 1.00 98.44 263 THR A C 1
ATOM 2030 O O . THR A 1 263 ? 4.654 -16.937 -3.665 1.00 98.44 263 THR A O 1
ATOM 2033 N N . PHE A 1 264 ? 3.514 -16.193 -5.439 1.00 98.38 264 PHE A N 1
ATOM 2034 C CA . PHE A 1 264 ? 2.345 -15.711 -4.698 1.00 98.38 264 PHE A CA 1
ATOM 2035 C C . PHE A 1 264 ? 1.072 -16.491 -5.021 1.00 98.38 264 PHE A C 1
ATOM 2037 O O . PHE A 1 264 ? 0.639 -16.545 -6.175 1.00 98.38 264 PHE A O 1
ATOM 2044 N N . SER A 1 265 ? 0.408 -16.981 -3.972 1.00 97.81 265 SER A N 1
ATOM 2045 C CA . SER A 1 265 ? -0.922 -17.589 -4.067 1.00 97.81 265 SER A CA 1
ATOM 2046 C C . SER A 1 265 ? -1.991 -16.545 -4.439 1.00 97.81 265 SER A C 1
ATOM 2048 O O . SER A 1 265 ? -2.033 -15.479 -3.808 1.00 97.81 265 SER A O 1
ATOM 2050 N N . PRO A 1 266 ? -2.884 -16.827 -5.409 1.00 97.38 266 PRO A N 1
ATOM 2051 C CA . PRO A 1 266 ? -4.024 -15.960 -5.715 1.00 97.38 266 PRO A CA 1
ATOM 2052 C C . PRO A 1 266 ? -5.047 -15.897 -4.568 1.00 97.38 266 PRO A C 1
ATOM 2054 O O . PRO A 1 266 ? -5.814 -14.938 -4.491 1.00 97.38 266 PRO A O 1
ATOM 2057 N N . ASP A 1 267 ? -5.038 -16.866 -3.648 1.00 97.81 267 ASP A N 1
ATOM 2058 C CA . ASP A 1 267 ? -5.934 -16.880 -2.486 1.00 97.81 267 ASP A CA 1
ATOM 2059 C C . ASP A 1 267 ? -5.478 -15.919 -1.388 1.00 97.81 267 ASP A C 1
ATOM 2061 O O . ASP A 1 267 ? -6.306 -15.405 -0.647 1.00 97.81 267 ASP A O 1
ATOM 2065 N N . ASP A 1 268 ? -4.178 -15.633 -1.314 1.00 98.00 268 ASP A N 1
ATOM 2066 C CA . ASP A 1 268 ? -3.587 -14.822 -0.244 1.00 98.00 268 ASP A CA 1
ATOM 2067 C C . ASP A 1 268 ? -3.253 -13.394 -0.697 1.00 98.00 268 ASP A C 1
ATOM 2069 O O . ASP A 1 268 ? -2.940 -12.531 0.128 1.00 98.00 268 ASP A O 1
ATOM 2073 N N . THR A 1 269 ? -3.286 -13.130 -2.009 1.00 98.19 269 THR A N 1
ATOM 2074 C CA . THR A 1 269 ? -2.821 -11.863 -2.582 1.00 98.19 269 THR A CA 1
ATOM 2075 C C . THR A 1 269 ? -3.768 -11.264 -3.606 1.00 98.19 269 THR A C 1
ATOM 2077 O O . THR A 1 269 ? -4.460 -11.962 -4.341 1.00 98.19 269 THR A O 1
ATOM 2080 N N . ILE A 1 270 ? -3.746 -9.936 -3.674 1.00 97.50 270 ILE A N 1
ATOM 2081 C CA . ILE A 1 270 ? -4.374 -9.155 -4.735 1.00 97.50 270 ILE A CA 1
ATOM 2082 C C . ILE A 1 270 ? -3.335 -8.266 -5.412 1.00 97.50 270 ILE A C 1
ATOM 2084 O O . ILE A 1 270 ? -2.476 -7.694 -4.743 1.00 97.50 270 ILE A O 1
ATOM 2088 N N . ILE A 1 271 ? -3.395 -8.135 -6.734 1.00 97.75 271 ILE A N 1
ATOM 2089 C CA . ILE A 1 271 ? -2.489 -7.271 -7.495 1.00 97.75 271 ILE A CA 1
ATOM 2090 C C . ILE A 1 271 ? -3.112 -5.882 -7.629 1.00 97.75 271 ILE A C 1
ATOM 2092 O O . ILE A 1 271 ? -4.236 -5.753 -8.092 1.00 97.75 271 ILE A O 1
ATOM 2096 N N . SER A 1 272 ? -2.391 -4.827 -7.263 1.00 95.25 272 SER A N 1
ATOM 2097 C CA . SER A 1 272 ? -2.807 -3.439 -7.484 1.00 95.25 272 SER A CA 1
ATOM 2098 C C . SER A 1 272 ? -1.897 -2.806 -8.533 1.00 95.25 272 SER A C 1
ATOM 2100 O O . SER A 1 272 ? -0.703 -2.632 -8.297 1.00 95.25 272 SER A O 1
ATOM 2102 N N . LEU A 1 273 ? -2.455 -2.480 -9.697 1.00 93.94 273 LEU A N 1
ATOM 2103 C CA . LEU A 1 273 ? -1.760 -1.821 -10.801 1.00 93.94 273 LEU A CA 1
ATOM 2104 C C . LEU A 1 273 ? -2.021 -0.316 -10.735 1.00 93.94 273 LEU A C 1
ATOM 2106 O O . LEU A 1 273 ? -3.177 0.106 -10.754 1.00 93.94 273 LEU A O 1
ATOM 2110 N N . ARG A 1 274 ? -0.952 0.482 -10.652 1.00 89.12 274 ARG A N 1
ATOM 2111 C CA . ARG A 1 274 ? -1.019 1.933 -10.437 1.00 89.12 274 ARG A CA 1
ATOM 2112 C C . ARG A 1 274 ? -0.147 2.680 -11.448 1.00 89.12 274 ARG A C 1
ATOM 2114 O O . ARG A 1 274 ? 1.032 2.905 -11.172 1.00 89.12 274 ARG A O 1
ATOM 2121 N N . PRO A 1 275 ? -0.656 3.027 -12.637 1.00 86.88 275 PRO A N 1
ATOM 2122 C CA . PRO A 1 275 ? 0.097 3.854 -13.570 1.00 86.88 275 PRO A CA 1
ATOM 2123 C C . PRO A 1 275 ? 0.416 5.215 -12.964 1.00 86.88 275 PRO A C 1
ATOM 2125 O O . PRO A 1 275 ? -0.443 5.827 -12.331 1.00 86.88 275 PRO A O 1
ATOM 2128 N N . ILE A 1 276 ? 1.638 5.687 -13.187 1.00 78.56 276 ILE A N 1
ATOM 2129 C CA . ILE A 1 276 ? 2.051 7.041 -12.827 1.00 78.56 276 ILE A CA 1
ATOM 2130 C C . ILE A 1 276 ? 2.382 7.850 -14.071 1.00 78.56 276 ILE A C 1
ATOM 2132 O O . ILE A 1 276 ? 2.848 7.321 -15.081 1.00 78.56 276 ILE A O 1
ATOM 2136 N N . TYR A 1 277 ? 2.131 9.149 -13.956 1.00 73.38 277 TYR A N 1
ATOM 2137 C CA . TYR A 1 277 ? 2.515 10.164 -14.921 1.00 73.38 277 TYR A CA 1
ATOM 2138 C C . TYR A 1 277 ? 3.335 11.196 -14.155 1.00 73.38 277 TYR A C 1
ATOM 2140 O O . TYR A 1 277 ? 2.828 11.856 -13.241 1.00 73.38 277 TYR A O 1
ATOM 2148 N N . SER A 1 278 ? 4.619 11.286 -14.479 1.00 67.56 278 SER A N 1
ATOM 2149 C CA . SER A 1 278 ? 5.530 12.248 -13.872 1.00 67.56 278 SER A CA 1
ATOM 2150 C C . SER A 1 278 ? 6.398 12.899 -14.945 1.00 67.56 278 SER A C 1
ATOM 2152 O O . SER A 1 278 ? 6.489 12.427 -16.077 1.00 67.56 278 SER A O 1
ATOM 2154 N N . SER A 1 279 ? 7.055 13.996 -14.578 1.00 62.62 279 SER A N 1
ATOM 2155 C CA . SER A 1 279 ? 7.996 14.684 -15.471 1.00 62.62 279 SER A CA 1
ATOM 2156 C C . SER A 1 279 ? 9.294 13.893 -15.680 1.00 62.62 279 SER A C 1
ATOM 2158 O O . SER A 1 279 ? 10.047 14.150 -16.618 1.00 62.62 279 SER A O 1
ATOM 2160 N N . THR A 1 280 ? 9.559 12.932 -14.796 1.00 67.25 280 THR A N 1
ATOM 2161 C CA . THR A 1 280 ? 10.809 12.177 -14.680 1.00 67.25 280 THR A CA 1
ATOM 2162 C C . THR A 1 280 ? 10.696 10.748 -15.199 1.00 67.25 280 THR A C 1
ATOM 2164 O O . THR A 1 280 ? 11.725 10.120 -15.457 1.00 67.25 280 THR A O 1
ATOM 2167 N N . THR A 1 281 ? 9.481 10.227 -15.401 1.00 72.94 281 THR A N 1
ATOM 2168 C CA . THR A 1 281 ? 9.249 8.896 -15.969 1.00 72.94 281 THR A CA 1
ATOM 2169 C C . THR A 1 281 ? 8.174 8.907 -17.052 1.00 72.94 281 THR A C 1
ATOM 2171 O O . THR A 1 281 ? 7.111 9.506 -16.924 1.00 72.94 281 THR A O 1
ATOM 2174 N N . HIS A 1 282 ? 8.445 8.203 -18.155 1.00 84.12 282 HIS A N 1
ATOM 2175 C CA . HIS A 1 282 ? 7.435 7.981 -19.186 1.00 84.12 282 HIS A CA 1
ATOM 2176 C C . HIS A 1 282 ? 6.358 7.008 -18.684 1.00 84.12 282 HIS A C 1
ATOM 2178 O O . HIS A 1 282 ? 6.702 6.034 -18.003 1.00 84.12 282 HIS A O 1
ATOM 2184 N N . PRO A 1 283 ? 5.081 7.207 -19.052 1.00 84.44 283 PRO A N 1
ATOM 2185 C CA . PRO A 1 283 ? 4.008 6.301 -18.664 1.00 84.44 283 PRO A CA 1
ATOM 2186 C C . PRO A 1 283 ? 4.179 4.918 -19.301 1.00 84.44 283 PRO A C 1
ATOM 2188 O O . PRO A 1 283 ? 4.846 4.754 -20.325 1.00 84.44 283 PRO A O 1
ATOM 2191 N N . ILE A 1 284 ? 3.573 3.901 -18.685 1.00 89.38 284 ILE A N 1
ATOM 2192 C CA . ILE A 1 284 ? 3.509 2.562 -19.280 1.00 89.38 284 ILE A CA 1
ATOM 2193 C C . ILE A 1 284 ? 2.687 2.590 -20.576 1.00 89.38 284 ILE A C 1
ATOM 2195 O O . ILE A 1 284 ? 1.657 3.257 -20.646 1.00 89.38 284 ILE A O 1
ATOM 2199 N N . ASP A 1 285 ? 3.125 1.840 -21.590 1.00 90.38 285 ASP A N 1
ATOM 2200 C CA . ASP A 1 285 ? 2.356 1.663 -22.822 1.00 90.38 285 ASP A CA 1
ATOM 2201 C C . ASP A 1 285 ? 0.961 1.059 -22.519 1.00 90.38 285 ASP A C 1
ATOM 2203 O O . ASP A 1 285 ? 0.884 -0.000 -21.880 1.00 90.38 285 ASP A O 1
ATOM 2207 N N . PRO A 1 286 ? -0.138 1.693 -22.975 1.00 89.94 286 PRO A N 1
ATOM 2208 C CA . PRO A 1 286 ? -1.503 1.218 -22.757 1.00 89.94 286 PRO A CA 1
ATOM 2209 C C . PRO A 1 286 ? -1.746 -0.232 -23.185 1.00 89.94 286 PRO A C 1
ATOM 2211 O O . PRO A 1 286 ? -2.354 -1.002 -22.440 1.00 89.94 286 PRO A O 1
ATOM 2214 N N . ASN A 1 287 ? -1.240 -0.639 -24.354 1.00 91.81 287 ASN A N 1
ATOM 2215 C CA . ASN A 1 287 ? -1.456 -1.993 -24.869 1.00 91.81 287 ASN A CA 1
ATOM 2216 C C . ASN A 1 287 ? -0.716 -3.026 -24.018 1.00 91.81 287 ASN A C 1
ATOM 2218 O O . ASN A 1 287 ? -1.259 -4.086 -23.708 1.00 91.81 287 ASN A O 1
ATOM 2222 N N . ARG A 1 288 ? 0.503 -2.701 -23.579 1.00 94.31 288 ARG A N 1
ATOM 2223 C CA . ARG A 1 288 ? 1.280 -3.528 -22.655 1.00 94.31 288 ARG A CA 1
ATOM 2224 C C . ARG A 1 288 ? 0.585 -3.673 -21.300 1.00 94.31 288 ARG A C 1
ATOM 2226 O O . ARG A 1 288 ? 0.580 -4.769 -20.742 1.00 94.31 288 ARG A O 1
ATOM 2233 N N . LEU A 1 289 ? -0.023 -2.604 -20.786 1.00 94.25 289 LEU A N 1
ATOM 2234 C CA . LEU A 1 289 ? -0.815 -2.642 -19.556 1.00 94.25 289 LEU A CA 1
ATOM 2235 C C . LEU A 1 289 ? -2.069 -3.519 -19.709 1.00 94.25 289 LEU A C 1
ATOM 2237 O O . LEU A 1 289 ? -2.328 -4.357 -18.848 1.00 94.25 289 LEU A O 1
ATOM 2241 N N . ILE A 1 290 ? -2.811 -3.383 -20.811 1.00 93.88 290 ILE A N 1
ATOM 2242 C CA . ILE A 1 290 ? -3.982 -4.224 -21.123 1.00 93.88 290 ILE A CA 1
ATOM 2243 C C . ILE A 1 290 ? -3.591 -5.694 -21.259 1.00 93.88 290 ILE A C 1
ATOM 2245 O O . ILE A 1 290 ? -4.269 -6.562 -20.703 1.00 93.88 290 ILE A O 1
ATOM 2249 N N . ALA A 1 291 ? -2.481 -5.986 -21.937 1.00 95.94 291 ALA A N 1
ATOM 2250 C CA . ALA A 1 291 ? -1.965 -7.343 -22.068 1.00 95.94 291 ALA A CA 1
ATOM 2251 C C . ALA A 1 291 ? -1.583 -7.940 -20.703 1.00 95.94 291 ALA A C 1
ATOM 2253 O O . ALA A 1 291 ? -1.981 -9.064 -20.395 1.00 95.94 291 ALA A O 1
ATOM 2254 N N . LEU A 1 292 ? -0.875 -7.176 -19.860 1.00 96.56 292 LEU A N 1
ATOM 2255 C CA . LEU A 1 292 ? -0.531 -7.587 -18.497 1.00 96.56 292 LEU A CA 1
ATOM 2256 C C . LEU A 1 292 ? -1.787 -7.855 -17.658 1.00 96.56 292 LEU A C 1
ATOM 2258 O O . LEU A 1 292 ? -1.902 -8.919 -17.056 1.00 96.56 292 LEU A O 1
ATOM 2262 N N . TYR A 1 293 ? -2.734 -6.914 -17.638 1.00 96.25 293 TYR A N 1
ATOM 2263 C CA . TYR A 1 293 ? -3.991 -7.044 -16.902 1.00 96.25 293 TYR A CA 1
ATOM 2264 C C . TYR A 1 293 ? -4.755 -8.305 -17.317 1.00 96.25 293 TYR A C 1
ATOM 2266 O O . TYR A 1 293 ? -5.103 -9.132 -16.474 1.00 96.25 293 TYR A O 1
ATOM 2274 N N . SER A 1 294 ? -4.950 -8.482 -18.626 1.00 95.56 294 SER A N 1
ATOM 2275 C CA . SER A 1 294 ? -5.667 -9.629 -19.188 1.00 95.56 294 SER A CA 1
ATOM 2276 C C . SER A 1 294 ? -4.982 -10.941 -18.820 1.00 95.56 294 SER A C 1
ATOM 2278 O O . SER A 1 294 ? -5.650 -11.899 -18.437 1.00 95.56 294 SER A O 1
ATOM 2280 N N . ARG A 1 295 ? -3.643 -10.983 -18.871 1.00 97.25 295 ARG A N 1
ATOM 2281 C CA . ARG A 1 295 ? -2.891 -12.171 -18.468 1.00 97.25 295 ARG A CA 1
ATOM 2282 C C . ARG A 1 295 ? -3.089 -12.497 -16.988 1.00 97.25 295 ARG A C 1
ATOM 2284 O O . ARG A 1 295 ? -3.425 -13.631 -16.675 1.00 97.25 295 ARG A O 1
ATOM 2291 N N . LEU A 1 296 ? -2.942 -11.517 -16.097 1.00 96.81 296 LEU A N 1
ATOM 2292 C CA . LEU A 1 296 ? -3.121 -11.723 -14.655 1.00 96.81 296 LEU A CA 1
ATOM 2293 C C . LEU A 1 296 ? -4.536 -12.217 -14.315 1.00 96.81 296 LEU A C 1
ATOM 2295 O O . LEU A 1 296 ? -4.692 -13.105 -13.480 1.00 96.81 296 LEU A O 1
ATOM 2299 N N . ARG A 1 297 ? -5.564 -11.676 -14.982 1.00 95.44 297 ARG A N 1
ATOM 2300 C CA . ARG A 1 297 ? -6.956 -12.122 -14.814 1.00 95.44 297 ARG A CA 1
ATOM 2301 C C . ARG A 1 297 ? -7.176 -13.545 -15.324 1.00 95.44 297 ARG A C 1
ATOM 2303 O O . ARG A 1 297 ? -7.821 -14.328 -14.633 1.00 95.44 297 ARG A O 1
ATOM 2310 N N . ASN A 1 298 ? -6.616 -13.893 -16.483 1.00 95.75 298 ASN A N 1
ATOM 2311 C CA . ASN A 1 298 ? -6.688 -15.253 -17.030 1.00 95.75 298 ASN A CA 1
ATOM 2312 C C . ASN A 1 298 ? -5.981 -16.280 -16.133 1.00 95.75 298 ASN A C 1
ATOM 2314 O O . ASN A 1 298 ? -6.417 -17.424 -16.059 1.00 95.75 298 ASN A O 1
ATOM 2318 N N . ASP A 1 299 ? -4.950 -15.854 -15.402 1.00 95.81 299 ASP A N 1
ATOM 2319 C CA . ASP A 1 299 ? -4.265 -16.664 -14.390 1.00 95.81 299 ASP A CA 1
ATOM 2320 C C . ASP A 1 299 ? -5.060 -16.761 -13.062 1.00 95.81 299 ASP A C 1
ATOM 2322 O O . ASP A 1 299 ? -4.564 -17.296 -12.072 1.00 95.81 299 ASP A O 1
ATOM 2326 N N . GLY A 1 300 ? -6.295 -16.245 -13.013 1.00 95.62 300 GLY A N 1
ATOM 2327 C CA . GLY A 1 300 ? -7.197 -16.347 -11.862 1.00 95.62 300 GLY A CA 1
ATOM 2328 C C . GLY A 1 300 ? -6.921 -15.344 -10.741 1.00 95.62 300 GLY A C 1
ATOM 2329 O O . GLY A 1 300 ? -7.423 -15.515 -9.631 1.00 95.62 300 GLY A O 1
ATOM 2330 N N . ARG A 1 301 ? -6.124 -14.298 -10.991 1.00 96.69 301 ARG A N 1
ATOM 2331 C CA . ARG A 1 301 ? -5.780 -13.310 -9.961 1.00 96.69 301 ARG A CA 1
ATOM 2332 C C . ARG A 1 301 ? -6.852 -12.249 -9.800 1.00 96.69 301 ARG A C 1
ATOM 2334 O O . ARG A 1 301 ? -7.426 -11.766 -10.778 1.00 96.69 301 ARG A O 1
ATOM 2341 N N . ASP A 1 302 ? -7.016 -11.797 -8.564 1.00 96.81 302 ASP A N 1
ATOM 2342 C CA . ASP A 1 302 ? -7.657 -10.517 -8.300 1.00 96.81 302 ASP A CA 1
ATOM 2343 C C . ASP A 1 302 ? -6.698 -9.382 -8.666 1.00 96.81 302 ASP A C 1
ATOM 2345 O O . ASP A 1 302 ? -5.529 -9.370 -8.262 1.00 96.81 302 ASP A O 1
ATOM 2349 N N . VAL A 1 303 ? -7.195 -8.431 -9.449 1.00 95.62 303 VAL A N 1
ATOM 2350 C CA . VAL A 1 303 ? -6.460 -7.278 -9.952 1.00 95.62 303 VAL A CA 1
ATOM 2351 C C . VAL A 1 303 ? -7.302 -6.022 -9.746 1.00 95.62 303 VAL A C 1
ATOM 2353 O O . VAL A 1 303 ? -8.427 -5.916 -10.227 1.00 95.62 303 VAL A O 1
ATOM 2356 N N . VAL A 1 304 ? -6.736 -5.048 -9.044 1.00 91.94 304 VAL A N 1
ATOM 2357 C CA . VAL A 1 304 ? -7.293 -3.705 -8.884 1.00 91.94 304 VAL A CA 1
ATOM 2358 C C . VAL A 1 304 ? -6.532 -2.756 -9.785 1.00 91.94 304 VAL A C 1
ATOM 2360 O O . VAL A 1 304 ? -5.303 -2.682 -9.718 1.00 91.94 304 VAL A O 1
ATOM 2363 N N . TYR A 1 305 ? -7.265 -1.992 -10.582 1.00 88.62 305 TYR A N 1
ATOM 2364 C CA . TYR A 1 305 ? -6.707 -0.899 -11.359 1.00 88.62 305 TYR A CA 1
ATOM 2365 C C . TYR A 1 305 ? -6.922 0.425 -10.643 1.00 88.62 305 TYR A C 1
ATOM 2367 O O . TYR A 1 305 ? -8.048 0.887 -10.526 1.00 88.62 305 TYR A O 1
ATOM 2375 N N . MET A 1 306 ? -5.852 1.057 -10.173 1.00 83.81 306 MET A N 1
ATOM 2376 C CA . MET A 1 306 ? -5.953 2.414 -9.646 1.00 83.81 306 MET A CA 1
ATOM 2377 C C . MET A 1 306 ? -5.499 3.365 -10.750 1.00 83.81 306 MET A C 1
ATOM 2379 O O . MET A 1 306 ? -4.293 3.428 -11.007 1.00 83.81 306 MET A O 1
ATOM 2383 N N . PRO A 1 307 ? -6.428 4.045 -11.446 1.00 74.94 307 PRO A N 1
ATOM 2384 C CA . PRO A 1 307 ? -6.051 4.998 -12.479 1.00 74.94 307 PRO A CA 1
ATOM 2385 C C . PRO A 1 307 ? -5.207 6.121 -11.858 1.00 74.94 307 PRO A C 1
ATOM 2387 O O . PRO A 1 307 ? -5.318 6.386 -10.656 1.00 74.94 307 PRO A O 1
ATOM 2390 N N . PRO A 1 308 ? -4.393 6.828 -12.655 1.00 69.38 308 PRO A N 1
ATOM 2391 C CA . PRO A 1 308 ? -3.934 8.144 -12.227 1.00 69.38 308 PRO A CA 1
ATOM 2392 C C . PRO A 1 308 ? -5.152 9.031 -11.924 1.00 69.38 308 PRO A C 1
ATOM 2394 O O . PRO A 1 308 ? -6.192 8.900 -12.579 1.00 69.38 308 PRO A O 1
ATOM 2397 N N . SER A 1 309 ? -5.028 9.943 -10.957 1.00 59.34 309 SER A N 1
ATOM 2398 C CA . SER A 1 309 ? -6.072 10.947 -10.732 1.00 59.34 309 SER A CA 1
ATOM 2399 C C . SER A 1 309 ? -6.328 11.684 -12.050 1.00 59.34 309 SER A C 1
ATOM 2401 O O . SER A 1 309 ? -5.376 12.020 -12.747 1.00 59.34 309 SER A O 1
ATOM 2403 N N . GLN A 1 310 ? -7.586 11.849 -12.454 1.00 55.78 310 GLN A N 1
ATOM 2404 C CA . GLN A 1 310 ? -7.960 12.569 -13.675 1.00 55.78 310 GLN A CA 1
ATOM 2405 C C . GLN A 1 310 ? -8.389 13.979 -13.275 1.00 55.78 310 GLN A C 1
ATOM 2407 O O . GLN A 1 310 ? -9.169 14.134 -12.336 1.00 55.78 310 GLN A O 1
ATOM 2412 N N . ASP A 1 311 ? -7.927 15.005 -13.987 1.00 49.16 311 ASP A N 1
ATOM 2413 C CA . ASP A 1 311 ? -8.153 16.426 -13.660 1.00 49.16 311 ASP A CA 1
ATOM 2414 C C . ASP A 1 311 ? -9.610 16.915 -13.840 1.00 49.16 311 ASP A C 1
ATOM 2416 O O . ASP A 1 311 ? -9.884 18.113 -13.867 1.00 49.16 311 ASP A O 1
ATOM 2420 N N . GLY A 1 312 ? -10.572 15.998 -13.973 1.00 43.31 312 GLY A N 1
ATOM 2421 C CA . GLY A 1 312 ? -11.989 16.301 -14.159 1.00 43.31 312 GLY A CA 1
ATOM 2422 C C . GLY A 1 312 ? -12.353 16.858 -15.542 1.00 43.31 312 GLY A C 1
ATOM 2423 O O . GLY A 1 312 ? -13.549 16.988 -15.835 1.00 43.31 312 GLY A O 1
ATOM 2424 N N . THR A 1 313 ? -11.381 17.132 -16.423 1.00 40.25 313 THR A N 1
ATOM 2425 C CA . THR A 1 313 ? -11.632 17.651 -17.778 1.00 40.25 313 THR A CA 1
ATOM 2426 C C . THR A 1 313 ? -12.324 16.617 -18.672 1.00 40.25 313 THR A C 1
ATOM 2428 O O . THR A 1 313 ? -12.279 15.408 -18.426 1.00 40.25 313 THR A O 1
ATOM 2431 N N . ILE A 1 314 ? -13.023 17.087 -19.713 1.00 35.31 314 ILE A N 1
ATOM 2432 C CA . ILE A 1 314 ? -13.748 16.241 -20.685 1.00 35.31 314 ILE A CA 1
ATOM 2433 C C . ILE A 1 314 ? -12.801 15.229 -21.365 1.00 35.31 314 ILE A C 1
ATOM 2435 O O . ILE A 1 314 ? -13.239 14.137 -21.716 1.00 35.31 314 ILE A O 1
ATOM 2439 N N . ASP A 1 315 ? -11.505 15.543 -21.431 1.00 39.69 315 ASP A N 1
ATOM 2440 C CA . ASP A 1 315 ? -10.459 14.713 -22.037 1.00 39.69 315 ASP A CA 1
ATOM 2441 C C . ASP A 1 315 ? -9.829 13.696 -21.058 1.00 39.69 315 ASP A C 1
ATOM 2443 O O . ASP A 1 315 ? -9.004 12.886 -21.476 1.00 39.69 315 ASP A O 1
ATOM 2447 N N . GLY A 1 316 ? -10.168 13.741 -19.760 1.00 41.47 316 GLY A N 1
ATOM 2448 C CA . GLY A 1 316 ? -9.720 12.762 -18.758 1.00 41.47 316 GLY A CA 1
ATOM 2449 C C . GLY A 1 316 ? -8.201 12.667 -18.587 1.00 41.47 316 GLY A C 1
ATOM 2450 O O . GLY A 1 316 ? -7.686 11.582 -18.301 1.00 41.47 316 GLY A O 1
ATOM 2451 N N . ARG A 1 317 ? -7.467 13.770 -18.795 1.00 44.31 317 ARG A N 1
ATOM 2452 C CA . ARG A 1 317 ? -6.001 13.744 -18.751 1.00 44.31 317 ARG A CA 1
ATOM 2453 C C . ARG A 1 317 ? -5.522 13.364 -17.342 1.00 44.31 317 ARG A C 1
ATOM 2455 O O . ARG A 1 317 ? -6.066 13.867 -16.355 1.00 44.31 317 ARG A O 1
ATOM 2462 N N . PRO A 1 318 ? -4.518 12.477 -17.229 1.00 48.59 318 PRO A N 1
ATOM 2463 C CA . PRO A 1 318 ? -3.877 12.188 -15.955 1.00 48.59 318 PRO A CA 1
ATOM 2464 C C . PRO A 1 318 ? -3.353 13.476 -15.311 1.00 48.59 318 PRO A C 1
ATOM 2466 O O . PRO A 1 318 ? -2.633 14.241 -15.953 1.00 48.59 318 PRO A O 1
ATOM 2469 N N . ILE A 1 319 ? -3.674 13.699 -14.039 1.00 45.75 319 ILE A N 1
ATOM 2470 C CA . ILE A 1 319 ? -2.986 14.665 -13.189 1.00 45.75 319 ILE A CA 1
ATOM 2471 C C . ILE A 1 319 ? -1.551 14.163 -13.062 1.00 45.75 319 ILE A C 1
ATOM 2473 O O . ILE A 1 319 ? -1.283 13.144 -12.423 1.00 45.75 319 ILE A O 1
ATOM 2477 N N . GLU A 1 320 ? -0.615 14.873 -13.686 1.00 44.88 320 GLU A N 1
ATOM 2478 C CA . GLU A 1 320 ? 0.797 14.697 -13.373 1.00 44.88 320 GLU A CA 1
ATOM 2479 C C . GLU A 1 320 ? 0.992 14.965 -11.876 1.00 44.88 320 GLU A C 1
ATOM 2481 O O . GLU A 1 320 ? 0.534 15.989 -11.368 1.00 44.88 320 GLU A O 1
ATOM 2486 N N . LEU A 1 321 ? 1.700 14.086 -11.160 1.00 39.09 321 LEU A N 1
ATOM 2487 C CA . LEU A 1 321 ? 1.934 14.228 -9.710 1.00 39.09 321 LEU A CA 1
ATOM 2488 C C . LEU A 1 321 ? 2.582 15.581 -9.330 1.00 39.09 321 LEU A C 1
ATOM 2490 O O . LEU A 1 321 ? 2.475 16.029 -8.190 1.00 39.09 321 LEU A O 1
ATOM 2494 N N . HIS A 1 322 ? 3.213 16.273 -10.286 1.00 34.06 322 HIS A N 1
ATOM 2495 C CA . HIS A 1 322 ? 3.758 17.624 -10.107 1.00 34.06 322 HIS A CA 1
ATOM 2496 C C . HIS A 1 322 ? 2.704 18.743 -10.189 1.00 34.06 322 HIS A C 1
ATOM 2498 O O . HIS A 1 322 ? 2.912 19.808 -9.604 1.00 34.06 322 HIS A O 1
ATOM 2504 N N . ASN A 1 323 ? 1.559 18.515 -10.841 1.00 30.75 323 ASN A N 1
ATOM 2505 C CA . ASN A 1 323 ? 0.472 19.494 -10.946 1.00 30.75 323 ASN A CA 1
ATOM 2506 C C . ASN A 1 323 ? -0.362 19.618 -9.669 1.00 30.75 323 ASN A C 1
ATOM 2508 O O . ASN A 1 323 ? -0.976 20.660 -9.456 1.00 30.75 323 ASN A O 1
ATOM 2512 N N . MET A 1 324 ? -0.291 18.637 -8.762 1.00 33.34 324 MET A N 1
ATOM 2513 C CA . MET A 1 324 ? -0.807 18.811 -7.396 1.00 33.34 324 MET A CA 1
ATOM 2514 C C . MET A 1 324 ? 0.029 19.816 -6.583 1.00 33.34 324 MET A C 1
ATOM 2516 O O . MET A 1 324 ? -0.440 20.341 -5.580 1.00 33.34 324 MET A O 1
ATOM 2520 N N . ARG A 1 325 ? 1.262 20.127 -7.020 1.00 36.25 325 ARG A N 1
ATOM 2521 C CA . ARG A 1 325 ? 2.153 21.092 -6.351 1.00 36.25 325 ARG A CA 1
ATOM 2522 C C . ARG A 1 325 ? 2.227 22.444 -7.066 1.00 36.25 325 ARG A C 1
ATOM 2524 O O . ARG A 1 325 ? 2.272 23.469 -6.390 1.00 36.25 325 ARG A O 1
ATOM 2531 N N . SER A 1 326 ? 2.176 22.487 -8.399 1.00 30.47 326 SER A N 1
ATOM 2532 C CA . SER A 1 326 ? 2.275 23.746 -9.162 1.00 30.47 326 SER A CA 1
ATOM 2533 C C . SER A 1 326 ? 1.030 24.642 -9.082 1.00 30.47 326 SER A C 1
ATOM 2535 O O . SER A 1 326 ? 1.169 25.860 -9.141 1.00 30.47 326 SER A O 1
ATOM 2537 N N . GLN A 1 327 ? -0.170 24.094 -8.852 1.00 32.44 327 GLN A N 1
ATOM 2538 C CA . GLN A 1 327 ? -1.384 24.910 -8.663 1.00 32.44 327 GLN A CA 1
ATOM 2539 C C . GLN A 1 327 ? -1.450 25.604 -7.292 1.00 32.44 327 GLN A C 1
ATOM 2541 O O . GLN A 1 327 ? -2.348 26.402 -7.042 1.00 32.44 327 GLN A O 1
ATOM 2546 N N . SER A 1 328 ? -0.472 25.348 -6.416 1.00 34.97 328 SER A N 1
ATOM 2547 C CA . SER A 1 328 ? -0.352 26.013 -5.116 1.00 34.97 328 SER A CA 1
ATOM 2548 C C . SER A 1 328 ? 0.518 27.276 -5.123 1.00 34.97 328 SER A C 1
ATOM 2550 O O . SER A 1 328 ? 0.680 27.919 -4.085 1.00 34.97 328 SER A O 1
ATOM 2552 N N . LEU A 1 329 ? 1.032 27.659 -6.296 1.00 30.02 329 LEU A N 1
ATOM 2553 C CA . LEU A 1 329 ? 1.752 28.909 -6.535 1.00 30.02 329 LEU A CA 1
ATOM 2554 C C . LEU A 1 329 ? 0.909 29.838 -7.414 1.00 30.02 329 LEU A C 1
ATOM 2556 O O . LEU A 1 329 ? 1.315 30.245 -8.501 1.00 30.02 329 LEU A O 1
ATOM 2560 N N . GLY A 1 330 ? -0.291 30.162 -6.934 1.00 26.72 330 GLY A N 1
ATOM 2561 C CA . GLY A 1 330 ? -0.977 31.369 -7.374 1.00 26.72 330 GLY A CA 1
ATOM 2562 C C . GLY A 1 330 ? -0.191 32.584 -6.890 1.00 26.72 330 GLY A C 1
ATOM 2563 O O . GLY A 1 330 ? -0.172 32.874 -5.694 1.00 26.72 330 GLY A O 1
ATOM 2564 N N . LEU A 1 331 ? 0.483 33.244 -7.832 1.00 30.58 331 LEU A N 1
ATOM 2565 C CA . LEU A 1 331 ? 0.594 34.702 -7.818 1.00 30.58 331 LEU A CA 1
ATOM 2566 C C . LEU A 1 331 ? -0.800 35.335 -7.772 1.00 30.58 331 LEU A C 1
ATOM 2568 O O . LEU A 1 331 ? -1.718 34.756 -8.401 1.00 30.58 331 LEU A O 1
#

Radius of gyration: 19.39 Å; Cα contacts (8 Å, |Δi|>4): 638; chains: 1; bounding box: 42×54×47 Å

Solvent-accessible surface area (backbone atoms only — not comparable to full-atom values): 17838 Å² total; per-residue (Å²): 120,72,80,74,67,70,78,58,72,52,82,55,99,72,36,46,42,42,70,49,83,52,98,91,48,74,43,44,38,32,39,37,57,36,76,30,75,74,34,54,61,49,53,70,67,58,43,50,30,46,73,70,47,75,46,84,82,56,70,40,63,75,30,45,34,34,28,49,37,40,27,56,49,11,86,43,35,30,67,91,40,87,47,8,41,64,59,44,50,54,54,39,58,74,71,62,84,54,83,86,71,83,39,66,56,61,50,50,71,58,55,50,53,48,53,54,50,53,52,51,49,31,38,77,66,72,73,36,58,94,86,51,68,39,35,44,27,49,72,61,25,37,49,49,28,80,29,91,45,49,26,55,41,46,26,44,52,30,66,39,86,49,32,44,30,36,39,45,46,24,67,45,42,62,44,98,49,43,40,64,59,26,49,47,52,6,48,54,47,14,41,72,67,22,76,81,31,42,71,41,47,33,36,47,47,42,31,72,46,67,70,56,27,33,62,44,32,53,44,96,50,58,59,54,68,63,58,54,31,53,41,22,47,55,38,18,77,73,62,78,42,52,24,32,42,31,27,60,29,30,57,85,52,47,77,49,66,67,60,44,63,75,53,40,58,56,85,23,32,30,41,33,44,30,50,46,47,48,98,86,45,58,50,47,54,63,67,62,50,50,52,50,51,49,51,44,46,73,72,65,36,49,39,31,54,45,73,51,58,52,71,76,49,99,76,42,50,65,47,36,68,62,56,78,57,58,74,74,66,74,126

Nearest PDB structures (foldseek):
  1viz-assembly3_A-2  TM=4.350E-01  e=6.134E-02  Bacillus subtilis
  1ur5-assembly1_A-2  TM=3.052E-01  e=6.850E-01  Chloroflexus aurantiacus
  1uxj-assembly1_C-2  TM=3.023E-01  e=1.330E+00  Chloroflexus aurantiacus
  6bb1-assembly1_A  TM=2.938E-01  e=3.940E+00  Homo sapiens
  4r68-assembly1_C  TM=3.857E-01  e=7.202E+00  Homo sapiens

Sequence (331 aa):
MLKEAENLVRQTNGDMEMLFPLNGGTFQAEWEHSYGNDVFNPSPEHFSDFVHGRTRIKRGEHKLLFGVTLNGVCPADCLDCPFGRTIMAKLYELETNRKLTLARPITPPELQSALKEAHKIGVEQDILTPEESFSAGALLAGDPSYSPHIAELIATVAQIPGCDSCRWSTIAADTLYNVLEAFRLGAVKANVANPNHTANFQVSVHSTNHALRVQHTGVTRLLPLEEIARAAKNLHGITGRKMSLSFVLHAGSVIDPEELNRTFSPDDTIISLRPIYSSTTHPIDPNRLIALYSRLRNDGRDVVYMPPSQDGTIDGRPIELHNMRSQSLGL